Protein AF-A0A8S9YKS2-F1 (afdb_monomer_lite)

Organism: NCBI:txid59628

Radius of gyration: 25.46 Å; chains: 1; bounding box: 51×55×74 Å

Structure (mmCIF, N/CA/C/O backbone):
data_AF-A0A8S9YKS2-F1
#
_entry.id   AF-A0A8S9YKS2-F1
#
loop_
_atom_site.group_PDB
_atom_site.id
_atom_site.type_symbol
_atom_site.label_atom_id
_atom_site.label_alt_id
_atom_site.label_comp_id
_atom_site.label_asym_id
_atom_site.label_entity_id
_atom_site.label_seq_id
_atom_site.pdbx_PDB_ins_code
_atom_site.Cartn_x
_atom_site.Cartn_y
_atom_site.Cartn_z
_atom_site.occupancy
_atom_site.B_iso_or_equiv
_atom_site.auth_seq_id
_atom_site.auth_comp_id
_atom_site.auth_asym_id
_atom_site.auth_atom_id
_atom_site.pdbx_PDB_model_num
ATOM 1 N N . MET A 1 1 ? -25.507 11.233 20.480 1.00 45.06 1 MET A N 1
ATOM 2 C CA . MET A 1 1 ? -25.041 11.017 21.871 1.00 45.06 1 MET A CA 1
ATOM 3 C C . MET A 1 1 ? -24.061 9.850 21.875 1.00 45.06 1 MET A C 1
ATOM 5 O O . MET A 1 1 ? -24.339 8.845 21.236 1.00 45.06 1 MET A O 1
ATOM 9 N N . VAL A 1 2 ? -22.885 9.997 22.490 1.00 60.09 2 VAL A N 1
ATOM 10 C CA . VAL A 1 2 ? -21.865 8.930 22.564 1.00 60.09 2 VAL A CA 1
ATOM 11 C C . VAL A 1 2 ? -22.345 7.858 23.547 1.00 60.09 2 VAL A C 1
ATOM 13 O O . VAL A 1 2 ? -22.718 8.206 24.659 1.00 60.09 2 VAL A O 1
ATOM 16 N N . SER A 1 3 ? -22.346 6.575 23.159 1.00 75.56 3 SER A N 1
ATOM 17 C CA . SER A 1 3 ? -22.739 5.484 24.074 1.00 75.56 3 SER A CA 1
ATOM 18 C C . SER A 1 3 ? -21.819 5.416 25.302 1.00 75.56 3 SER A C 1
ATOM 20 O O . SER A 1 3 ? -20.604 5.588 25.168 1.00 75.56 3 SER A O 1
ATOM 22 N N . ASP A 1 4 ? -22.358 5.073 26.474 1.00 73.44 4 ASP A N 1
ATOM 23 C CA . ASP A 1 4 ? -21.583 4.959 27.725 1.00 73.44 4 ASP A CA 1
ATOM 24 C C . ASP A 1 4 ? -20.398 3.994 27.607 1.00 73.44 4 ASP A C 1
ATOM 26 O O . ASP A 1 4 ? -19.317 4.221 28.154 1.00 73.44 4 ASP A O 1
ATOM 30 N N . LYS A 1 5 ? -20.563 2.933 26.808 1.00 76.50 5 LYS A N 1
ATOM 31 C CA . LYS A 1 5 ? -19.497 1.975 26.499 1.00 76.50 5 LYS A CA 1
ATOM 32 C C . LYS A 1 5 ? -18.335 2.628 25.745 1.00 76.50 5 LYS A C 1
ATOM 34 O O . LYS A 1 5 ? -17.175 2.323 26.021 1.00 76.50 5 LYS A O 1
ATOM 39 N N . LEU A 1 6 ? -18.633 3.518 24.796 1.00 73.31 6 LEU A N 1
ATOM 40 C CA . LEU A 1 6 ? -17.620 4.252 24.037 1.00 73.31 6 LEU A CA 1
ATOM 41 C C . LEU A 1 6 ? -16.932 5.306 24.913 1.00 73.31 6 LEU A C 1
ATOM 43 O O . LEU A 1 6 ? -15.707 5.405 24.868 1.00 73.31 6 LEU A O 1
ATOM 47 N N . ARG A 1 7 ? -17.683 6.013 25.768 1.00 75.81 7 ARG A N 1
AT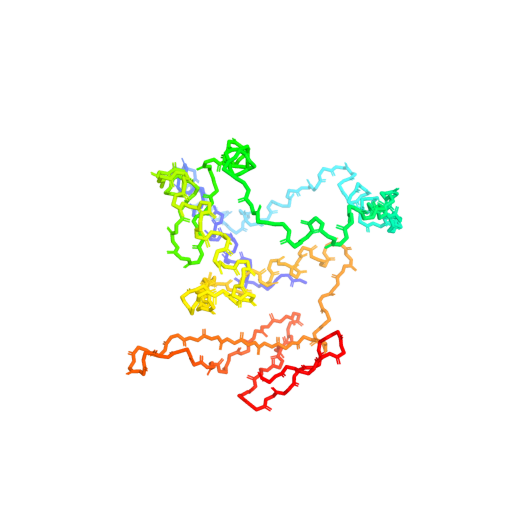OM 48 C CA . ARG A 1 7 ? -17.129 6.979 26.731 1.00 75.81 7 ARG A CA 1
ATOM 49 C C . ARG A 1 7 ? -16.117 6.318 27.674 1.00 75.81 7 ARG A C 1
ATOM 51 O O . ARG A 1 7 ? -14.973 6.762 27.739 1.00 75.81 7 ARG A O 1
ATOM 58 N N . ARG A 1 8 ? -16.472 5.179 28.281 1.00 80.88 8 ARG A N 1
ATOM 59 C CA . ARG A 1 8 ? -15.559 4.402 29.146 1.00 80.88 8 ARG A CA 1
ATOM 60 C C . ARG A 1 8 ? -14.301 3.933 28.418 1.00 80.88 8 ARG A C 1
ATOM 62 O O . ARG A 1 8 ? -13.204 3.991 28.967 1.00 80.88 8 ARG A O 1
ATOM 69 N N . ARG A 1 9 ? -14.432 3.482 27.165 1.00 79.94 9 ARG A N 1
ATOM 70 C CA . ARG A 1 9 ? -13.282 3.028 26.366 1.00 79.94 9 ARG A CA 1
ATOM 71 C C . ARG A 1 9 ? -12.323 4.178 26.037 1.00 79.94 9 ARG A C 1
ATOM 73 O O . ARG A 1 9 ? -11.111 3.971 26.056 1.00 79.94 9 ARG A O 1
ATOM 80 N N . LEU A 1 10 ? -12.849 5.370 25.758 1.00 77.62 10 LEU A N 1
ATOM 81 C CA . LEU A 1 10 ? -12.049 6.574 25.517 1.00 77.62 10 LEU A CA 1
ATOM 82 C C . LEU A 1 10 ? -11.351 7.056 26.792 1.00 77.62 10 LEU A C 1
ATOM 84 O O . LEU A 1 10 ? -10.151 7.319 26.748 1.00 77.62 10 LEU A O 1
ATOM 88 N N . ALA A 1 11 ? -12.061 7.088 27.923 1.00 83.00 11 ALA A N 1
ATOM 89 C CA . ALA A 1 11 ? -11.500 7.432 29.230 1.00 83.00 11 ALA A CA 1
ATOM 90 C C . ALA A 1 11 ? -10.357 6.483 29.614 1.00 83.00 11 ALA A C 1
ATOM 92 O O . ALA A 1 11 ? -9.263 6.921 29.967 1.00 83.00 11 ALA A O 1
ATOM 93 N N . TYR A 1 12 ? -10.558 5.176 29.418 1.00 86.06 12 TYR A N 1
ATOM 94 C CA . TYR A 1 12 ? -9.519 4.173 29.631 1.00 86.06 12 TYR A CA 1
ATOM 95 C C . TYR A 1 12 ? -8.302 4.389 28.719 1.00 86.06 12 TYR A C 1
ATOM 97 O O . TYR A 1 12 ? -7.164 4.345 29.181 1.00 86.06 12 TYR A O 1
ATOM 105 N N . ALA A 1 13 ? -8.511 4.669 27.428 1.00 84.00 13 ALA A N 1
ATOM 106 C CA . ALA A 1 13 ? -7.416 4.932 26.494 1.00 84.00 13 ALA A CA 1
ATOM 107 C C . ALA A 1 13 ? -6.632 6.211 26.847 1.00 84.00 13 ALA A C 1
ATOM 109 O O . ALA A 1 13 ? -5.404 6.231 26.733 1.00 84.00 13 ALA A O 1
ATOM 110 N N . ALA A 1 14 ? -7.320 7.268 27.287 1.00 84.31 14 ALA A N 1
ATOM 111 C CA . ALA A 1 14 ? -6.700 8.502 27.762 1.00 84.31 14 ALA A CA 1
ATOM 112 C C . ALA A 1 14 ? -5.884 8.261 29.043 1.00 84.31 14 ALA A C 1
ATOM 114 O O . ALA A 1 14 ? -4.723 8.667 29.118 1.00 84.31 14 ALA A O 1
ATOM 115 N N . LEU A 1 15 ? -6.434 7.501 29.995 1.00 88.88 15 LEU A N 1
ATOM 116 C CA . LEU A 1 15 ? -5.747 7.114 31.227 1.00 88.88 15 LEU A CA 1
ATOM 117 C C . LEU A 1 15 ? -4.501 6.261 30.953 1.00 88.88 15 LEU A C 1
ATOM 119 O O . LEU A 1 15 ? -3.453 6.502 31.545 1.00 88.88 15 LEU A O 1
ATOM 123 N N . GLN A 1 16 ? -4.571 5.312 30.015 1.00 89.50 16 GLN A N 1
ATOM 124 C CA . GLN A 1 16 ? -3.418 4.503 29.600 1.00 89.50 16 GLN A CA 1
ATOM 125 C C . GLN A 1 16 ? -2.295 5.367 29.003 1.00 89.50 16 GLN A C 1
ATOM 127 O O . GLN A 1 16 ? -1.120 5.178 29.325 1.00 89.50 16 GLN A O 1
ATOM 132 N N . LYS A 1 17 ? -2.642 6.366 28.179 1.00 87.06 17 LYS A N 1
ATOM 133 C CA . LYS A 1 17 ? -1.669 7.336 27.646 1.00 87.06 17 LYS A CA 1
ATOM 134 C C . LYS A 1 17 ? -1.044 8.190 28.752 1.00 87.06 17 LYS A C 1
ATOM 136 O O . LYS A 1 17 ? 0.163 8.434 28.712 1.00 87.06 17 LYS A O 1
ATOM 141 N N . LEU A 1 18 ? -1.844 8.632 29.726 1.00 87.25 18 LEU A N 1
ATOM 142 C CA . LEU A 1 18 ? -1.365 9.399 30.877 1.00 87.25 18 LEU A CA 1
ATOM 143 C C . LEU A 1 18 ? -0.430 8.551 31.746 1.00 87.25 18 LEU A C 1
ATOM 145 O O . LEU A 1 18 ? 0.655 9.007 32.089 1.00 87.25 18 LEU A O 1
ATOM 149 N N . TYR A 1 19 ? -0.788 7.294 32.012 1.00 90.00 19 TYR A N 1
ATOM 150 C CA . TYR A 1 19 ? 0.022 6.355 32.787 1.00 90.00 19 TYR A CA 1
ATOM 151 C C . TYR A 1 19 ? 1.392 6.102 32.150 1.00 90.00 19 TYR A C 1
ATOM 153 O O . TYR A 1 19 ? 2.409 6.120 32.843 1.00 90.00 19 TYR A O 1
ATOM 161 N N . ALA A 1 20 ? 1.443 5.926 30.826 1.00 90.12 20 ALA A N 1
ATOM 162 C CA . ALA A 1 20 ? 2.697 5.707 30.109 1.00 90.12 20 ALA A CA 1
ATOM 163 C C . ALA A 1 20 ? 3.685 6.883 30.243 1.00 90.12 20 ALA A C 1
ATOM 165 O O . ALA A 1 20 ? 4.893 6.662 30.241 1.00 90.12 20 ALA A O 1
ATOM 166 N N . LYS A 1 21 ? 3.185 8.121 30.376 1.00 88.56 21 LYS A N 1
ATOM 167 C CA . LYS A 1 21 ? 4.013 9.337 30.468 1.00 88.56 21 LYS A CA 1
ATOM 168 C C . LYS A 1 21 ? 4.259 9.805 31.904 1.00 88.56 21 LYS A C 1
ATOM 170 O O . LYS A 1 21 ? 5.362 10.234 32.225 1.00 88.56 21 LYS A O 1
ATOM 175 N N . ARG A 1 22 ? 3.226 9.786 32.751 1.00 90.00 22 ARG A N 1
ATOM 176 C CA . ARG A 1 22 ? 3.193 10.385 34.095 1.00 90.00 22 ARG A CA 1
ATOM 177 C C . ARG A 1 22 ? 2.364 9.518 35.046 1.00 90.00 22 ARG A C 1
ATOM 179 O O . ARG A 1 22 ? 1.193 9.774 35.315 1.00 90.00 22 ARG A O 1
ATOM 186 N N . ARG A 1 23 ? 2.998 8.472 35.582 1.00 91.00 23 ARG A N 1
ATOM 187 C CA . ARG A 1 23 ? 2.339 7.463 36.437 1.00 91.00 23 ARG A CA 1
ATOM 188 C C . ARG A 1 23 ? 1.702 8.042 37.705 1.00 91.00 23 ARG A C 1
ATOM 190 O O . ARG A 1 23 ? 0.622 7.599 38.079 1.00 91.00 23 ARG A O 1
ATOM 197 N N . ARG A 1 24 ? 2.343 9.026 38.350 1.00 92.38 24 ARG A N 1
ATOM 198 C CA . ARG A 1 24 ? 1.809 9.676 39.565 1.00 92.38 24 ARG A CA 1
ATOM 199 C C . ARG A 1 24 ? 0.518 10.445 39.281 1.00 92.38 24 ARG A C 1
ATOM 201 O O . ARG A 1 24 ? -0.441 10.296 40.028 1.00 92.38 24 ARG A O 1
ATOM 208 N N . ASP A 1 25 ? 0.474 11.188 38.179 1.00 84.94 25 ASP A N 1
ATOM 209 C CA . ASP A 1 25 ? -0.716 11.946 37.777 1.00 84.94 25 ASP A CA 1
ATOM 210 C C . ASP A 1 25 ? -1.866 11.007 37.399 1.00 84.94 25 ASP A C 1
ATOM 212 O O . ASP A 1 25 ? -3.002 11.229 37.806 1.00 84.94 25 ASP A O 1
ATOM 216 N N . ALA A 1 26 ? -1.571 9.907 36.696 1.00 89.19 26 ALA A N 1
ATOM 217 C CA . ALA A 1 26 ? -2.567 8.879 36.394 1.00 89.19 26 ALA A CA 1
ATOM 218 C C . ALA A 1 26 ? -3.152 8.246 37.668 1.00 89.19 26 ALA A C 1
ATOM 220 O O . ALA A 1 26 ? -4.366 8.094 37.772 1.00 89.19 26 ALA A O 1
ATOM 221 N N . ALA A 1 27 ? -2.304 7.916 38.649 1.00 90.31 27 ALA A N 1
ATOM 222 C CA . ALA A 1 27 ? -2.757 7.394 39.935 1.00 90.31 27 ALA A CA 1
ATOM 223 C C . ALA A 1 27 ? -3.631 8.413 40.679 1.00 90.31 27 ALA A C 1
ATOM 225 O O . ALA A 1 27 ? -4.693 8.050 41.177 1.00 90.31 27 ALA A O 1
ATOM 226 N N . ARG A 1 28 ? -3.234 9.693 40.691 1.00 90.81 28 ARG A N 1
ATOM 227 C CA . ARG A 1 28 ? -4.013 10.772 41.306 1.00 90.81 28 ARG A CA 1
ATOM 228 C C . ARG A 1 28 ? -5.406 10.891 40.686 1.00 90.81 28 ARG A C 1
ATOM 230 O O . ARG A 1 28 ? -6.387 10.917 41.414 1.00 90.81 28 ARG A O 1
ATOM 237 N N . VAL A 1 29 ? -5.505 10.883 39.356 1.00 89.19 29 VAL A N 1
ATOM 238 C CA . VAL A 1 29 ? -6.790 10.980 38.641 1.00 89.19 29 VAL A CA 1
ATOM 239 C C . VAL A 1 29 ? -7.718 9.796 38.943 1.00 89.19 29 VAL A C 1
ATOM 241 O O . VAL A 1 29 ? -8.928 9.981 39.064 1.00 89.19 29 VAL A O 1
ATOM 244 N N . VAL A 1 30 ? -7.168 8.586 39.095 1.00 89.62 30 VAL A N 1
ATOM 245 C CA . VAL A 1 30 ? -7.951 7.398 39.480 1.00 89.62 30 VAL A CA 1
ATOM 246 C C . VAL A 1 30 ? -8.435 7.499 40.925 1.00 89.62 30 VAL A C 1
ATOM 248 O O . VAL A 1 30 ? -9.607 7.243 41.181 1.00 89.62 30 VAL A O 1
ATOM 251 N N . ILE A 1 31 ? -7.560 7.900 41.851 1.00 91.56 31 ILE A N 1
ATOM 252 C CA . ILE A 1 31 ? -7.889 8.045 43.278 1.00 91.56 31 ILE A CA 1
ATOM 253 C C . ILE A 1 31 ? -8.935 9.146 43.492 1.00 91.56 31 ILE A C 1
ATOM 255 O O . ILE A 1 31 ? -9.862 8.967 44.272 1.00 91.56 31 ILE A O 1
ATOM 259 N N . GLU A 1 32 ? -8.822 10.261 42.771 1.00 90.12 32 GLU A N 1
ATOM 260 C CA . GLU A 1 32 ? -9.783 11.368 42.821 1.00 90.12 32 GLU A CA 1
ATOM 261 C C . GLU A 1 32 ? -11.114 11.053 42.112 1.00 90.12 32 GLU A C 1
ATOM 263 O O . GLU A 1 32 ? -12.027 11.872 42.147 1.00 90.12 32 GLU A O 1
ATOM 268 N N . GLY A 1 33 ? -11.240 9.901 41.440 1.00 83.75 33 GLY A N 1
ATOM 269 C CA . GLY A 1 33 ? -12.463 9.507 40.734 1.00 83.75 33 GLY A CA 1
ATOM 270 C C . GLY A 1 33 ? -12.736 10.275 39.433 1.00 83.75 33 GLY A C 1
ATOM 271 O O . GLY A 1 33 ? -13.758 10.043 38.798 1.00 83.75 33 GLY A O 1
ATOM 272 N N . LYS A 1 34 ? -11.814 11.133 38.983 1.00 83.31 34 LYS A N 1
ATOM 273 C CA . LYS A 1 34 ? -11.973 12.018 37.807 1.00 83.31 34 LYS A CA 1
ATOM 274 C C . LYS A 1 34 ? -11.582 11.369 36.476 1.00 83.31 34 LYS A C 1
ATOM 276 O O . LYS A 1 34 ? -11.367 12.039 35.470 1.00 83.31 34 LYS A O 1
ATOM 281 N N . TRP A 1 35 ? -11.431 10.050 36.438 1.00 79.19 35 TRP A N 1
ATOM 282 C CA . TRP A 1 35 ? -10.928 9.354 35.251 1.00 79.19 35 TRP A CA 1
ATOM 283 C C . TRP A 1 35 ? -11.912 9.382 34.069 1.00 79.19 35 TRP A C 1
ATOM 285 O O . TRP A 1 35 ? -11.465 9.348 32.923 1.00 79.19 35 TRP A O 1
ATOM 295 N N . ASP A 1 36 ? -13.219 9.514 34.317 1.00 73.38 36 ASP A N 1
ATOM 296 C CA . ASP A 1 36 ? -14.234 9.683 33.265 1.00 73.38 36 ASP A CA 1
ATOM 297 C C . ASP A 1 36 ? -14.126 11.050 32.549 1.00 73.38 36 ASP A C 1
ATOM 299 O O . ASP A 1 36 ? -14.452 11.171 31.360 1.00 73.38 36 ASP A O 1
ATOM 303 N N . GLU A 1 37 ? -13.576 12.066 33.223 1.00 74.12 37 GLU A N 1
ATOM 304 C CA . GLU A 1 37 ? -13.377 13.424 32.696 1.00 74.12 37 GLU A CA 1
ATOM 305 C C . GLU A 1 37 ? -12.199 13.503 31.710 1.00 74.12 37 GLU A C 1
ATOM 307 O O . GLU A 1 37 ? -12.201 14.349 30.820 1.00 74.12 37 GLU A O 1
ATOM 312 N N . LEU A 1 38 ? -11.253 12.551 31.756 1.00 68.88 38 LEU A N 1
ATOM 313 C CA . LEU A 1 38 ? -10.123 12.461 30.811 1.00 68.88 38 LEU A CA 1
ATOM 314 C C . LEU A 1 38 ? -10.562 12.269 29.354 1.00 68.88 38 LEU A C 1
ATOM 316 O O . LEU A 1 38 ? -9.809 12.553 28.424 1.00 68.88 38 LEU A O 1
ATOM 320 N N . SER A 1 39 ? -11.762 11.722 29.152 1.00 61.91 39 SER A N 1
ATOM 321 C CA . SER A 1 39 ? -12.361 11.566 27.824 1.00 61.91 39 SER A CA 1
ATOM 322 C C . SER A 1 39 ? -13.046 12.835 27.317 1.00 61.91 39 SER A C 1
ATOM 324 O O . SER A 1 39 ? -13.391 12.899 26.137 1.00 61.91 39 SER A O 1
ATOM 326 N N . SER A 1 40 ? -13.262 13.810 28.207 1.00 53.88 40 SER A N 1
ATOM 327 C CA . SER A 1 40 ? -14.188 14.928 28.020 1.00 53.88 40 SER A CA 1
ATOM 328 C C . SER A 1 40 ? -13.511 16.274 27.785 1.00 53.88 40 SER A C 1
ATOM 330 O O . SER A 1 40 ? -14.216 17.271 27.652 1.00 53.88 40 SER A O 1
ATOM 332 N N . GLU A 1 41 ? -12.189 16.336 27.632 1.00 51.06 41 GLU A N 1
ATOM 333 C CA . GLU A 1 41 ? -11.583 17.542 27.071 1.00 51.06 41 GLU A CA 1
ATOM 334 C C . GLU A 1 41 ? -11.821 17.560 25.561 1.00 51.06 41 GLU A C 1
ATOM 336 O O . GLU A 1 41 ? -11.050 17.047 24.744 1.00 51.06 41 GLU A O 1
ATOM 341 N N . GLY A 1 42 ? -12.966 18.148 25.207 1.00 51.56 42 GLY A N 1
ATOM 342 C CA . GLY A 1 42 ? -13.198 18.750 23.913 1.00 51.56 42 GLY A CA 1
ATOM 343 C C . GLY A 1 42 ? -12.084 19.748 23.661 1.00 51.56 42 GLY A C 1
ATOM 344 O O . GLY A 1 42 ? -12.167 20.900 24.067 1.00 51.56 42 GLY A O 1
ATOM 345 N N . GLN A 1 43 ? -11.023 19.281 23.011 1.00 49.16 43 GLN A N 1
ATOM 346 C CA . GLN A 1 43 ? -10.049 20.165 22.412 1.00 49.16 43 GLN A CA 1
ATOM 347 C C . GLN A 1 43 ? -10.837 20.989 21.394 1.00 49.16 43 GLN A C 1
ATOM 349 O O . GLN A 1 43 ? -11.220 20.474 20.336 1.00 49.16 43 GLN A O 1
ATOM 354 N N . GLU A 1 44 ? -11.191 22.216 21.778 1.00 57.53 44 GLU A N 1
ATOM 355 C CA . GLU A 1 44 ? -11.846 23.150 20.880 1.00 57.53 44 GLU A CA 1
ATOM 356 C C . GLU A 1 44 ? -10.968 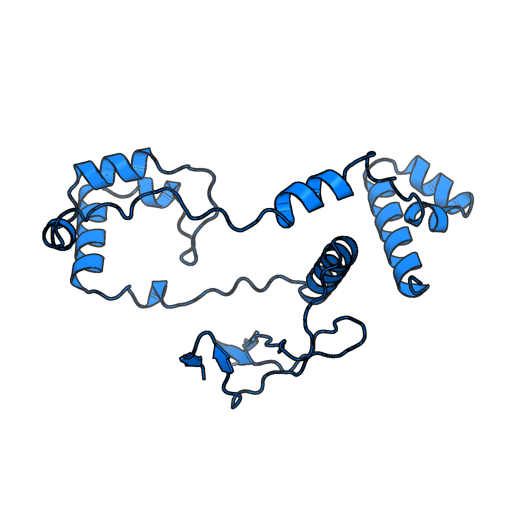23.234 19.639 1.00 57.53 44 GLU A C 1
ATOM 358 O O . GLU A 1 44 ? -9.754 23.454 19.710 1.00 57.53 44 GLU A O 1
ATOM 363 N N . LEU A 1 45 ? -11.572 22.925 18.493 1.00 59.09 45 LEU A N 1
ATOM 364 C CA . LEU A 1 45 ? -10.887 23.093 17.226 1.00 59.09 45 LEU A CA 1
ATOM 365 C C . LEU A 1 45 ? -10.450 24.561 17.160 1.00 59.09 45 LEU A C 1
ATOM 367 O O . LEU A 1 45 ? -11.276 25.425 17.461 1.00 59.09 45 LEU A O 1
ATOM 371 N N . PRO A 1 46 ? -9.200 24.859 16.769 1.00 74.69 46 PRO A N 1
ATOM 372 C CA . PRO A 1 46 ? -8.774 26.235 16.571 1.00 74.69 46 PRO A CA 1
ATOM 373 C C . PRO A 1 46 ? -9.810 26.998 15.738 1.00 74.69 46 PRO A C 1
ATOM 375 O O . PRO A 1 46 ? -10.332 26.458 14.753 1.00 74.69 46 PRO A O 1
ATOM 378 N N . LEU A 1 47 ? -10.127 28.227 16.143 1.00 68.44 47 LEU A N 1
ATOM 379 C CA . LEU A 1 47 ? -11.060 29.098 15.425 1.00 68.44 47 LEU A CA 1
ATOM 380 C C . LEU A 1 47 ? -10.731 29.108 13.923 1.00 68.44 47 LEU A C 1
ATOM 382 O O . LEU A 1 47 ? -9.576 29.280 13.538 1.00 68.44 47 LEU A O 1
ATOM 386 N N . GLY A 1 48 ? -11.736 28.879 13.074 1.00 78.19 48 GLY A N 1
ATOM 387 C CA . GLY A 1 48 ? -11.560 28.841 11.620 1.00 78.19 48 GLY A CA 1
ATOM 388 C C . GLY A 1 48 ? -11.161 27.480 11.036 1.00 78.19 48 GLY A C 1
ATOM 389 O O . GLY A 1 48 ? -11.007 27.370 9.821 1.00 78.19 48 GLY A O 1
ATOM 390 N N . THR A 1 49 ? -10.977 26.428 11.847 1.00 67.88 49 THR A N 1
ATOM 391 C CA . THR A 1 49 ? -10.568 25.104 11.330 1.00 67.88 49 THR A CA 1
ATOM 392 C C . THR A 1 49 ? -11.590 24.538 10.341 1.00 67.88 49 THR A C 1
ATOM 394 O O . THR A 1 49 ? -11.212 23.978 9.312 1.00 67.88 49 THR A O 1
ATOM 397 N N . LEU A 1 50 ? -12.886 24.680 10.629 1.00 74.75 50 LEU A N 1
ATOM 398 C CA . LEU A 1 50 ? -13.941 24.171 9.752 1.00 74.75 50 LEU A CA 1
ATOM 399 C C . LEU A 1 50 ? -14.045 25.000 8.469 1.00 74.75 50 LEU A C 1
ATOM 401 O O . LEU A 1 50 ? -14.164 24.432 7.389 1.00 74.75 50 LEU A O 1
ATOM 405 N N . GLU A 1 51 ? -13.938 26.321 8.573 1.00 83.56 51 GLU A N 1
ATOM 406 C CA . GLU A 1 51 ? -13.942 27.265 7.457 1.00 83.56 51 GLU A CA 1
ATOM 407 C C . GLU A 1 51 ? -12.760 27.015 6.518 1.00 83.56 51 GLU A C 1
ATOM 409 O O . GLU A 1 51 ? -12.941 26.948 5.301 1.00 83.56 51 GLU A O 1
ATOM 414 N N . TYR A 1 52 ? -11.569 26.787 7.079 1.00 83.12 52 TYR A N 1
ATOM 415 C CA . TYR A 1 52 ? -10.381 26.415 6.322 1.00 83.12 52 TYR A CA 1
ATOM 416 C C . TYR A 1 52 ? -10.613 25.124 5.533 1.00 83.12 52 TYR A C 1
ATOM 418 O O . TYR A 1 52 ? -10.502 25.122 4.307 1.00 83.12 52 TYR A O 1
ATOM 426 N N . TRP A 1 53 ? -10.996 24.030 6.198 1.00 79.44 53 TRP A N 1
ATOM 427 C CA . TRP A 1 53 ? -11.173 22.746 5.515 1.00 79.44 53 TRP A CA 1
ATOM 428 C C . TRP A 1 53 ? -12.342 22.758 4.530 1.00 79.44 53 TRP A C 1
ATOM 430 O O . TRP A 1 53 ? -12.241 22.145 3.468 1.00 79.44 53 TRP A O 1
ATOM 440 N N . LYS A 1 54 ? -13.408 23.512 4.815 1.00 85.00 54 LYS A N 1
ATOM 441 C CA . LYS A 1 54 ? -14.502 23.755 3.870 1.00 85.00 54 LYS A CA 1
ATOM 442 C C . LYS A 1 54 ? -14.017 24.512 2.633 1.00 85.00 54 LYS A C 1
ATOM 444 O O . LYS A 1 54 ? -14.428 24.165 1.532 1.00 85.00 54 LYS A O 1
ATOM 449 N N . SER A 1 55 ? -13.116 25.485 2.783 1.00 82.75 55 SER A N 1
ATOM 450 C CA . SER A 1 55 ? -12.522 26.196 1.641 1.00 82.75 55 SER A CA 1
ATOM 451 C C . SER A 1 55 ? -11.627 25.295 0.781 1.00 82.75 55 SER A C 1
ATOM 453 O O . SER A 1 55 ? -11.610 25.425 -0.440 1.00 82.75 55 SER A O 1
ATOM 455 N N . VAL A 1 56 ? -10.920 24.346 1.404 1.00 79.44 56 VAL A N 1
ATOM 456 C CA . VAL A 1 56 ? -10.025 23.408 0.710 1.00 79.44 56 VAL A CA 1
ATOM 457 C C . VAL A 1 56 ? -10.817 22.318 -0.015 1.00 79.44 56 VAL A C 1
ATOM 459 O O . VAL A 1 56 ? -10.560 22.055 -1.186 1.00 79.44 56 VAL A O 1
ATOM 462 N N . LEU A 1 57 ? -11.775 21.687 0.671 1.00 78.00 57 LEU A N 1
ATOM 463 C CA . LEU A 1 57 ? -12.527 20.530 0.167 1.00 78.00 57 LEU A CA 1
ATOM 464 C C . LEU A 1 57 ? -13.746 20.916 -0.679 1.00 78.00 57 LEU A C 1
ATOM 466 O O . LEU A 1 57 ? -14.173 20.131 -1.518 1.00 78.00 57 LEU A O 1
ATOM 470 N N . GLY A 1 58 ? -14.313 22.103 -0.454 1.00 79.75 58 GLY A N 1
ATOM 471 C CA . GLY A 1 58 ? -15.440 22.642 -1.220 1.00 79.75 58 GLY A CA 1
ATOM 472 C C . GLY A 1 58 ? -15.025 23.421 -2.467 1.00 79.75 58 GLY A C 1
ATOM 473 O O . GLY A 1 58 ? -15.889 23.942 -3.169 1.00 79.75 58 GLY A O 1
ATOM 474 N N . ARG A 1 59 ? -13.720 23.535 -2.742 1.00 81.56 59 ARG A N 1
ATOM 475 C CA . ARG A 1 59 ? -13.211 24.172 -3.957 1.00 81.56 59 ARG A CA 1
ATOM 476 C C . ARG A 1 59 ? -13.700 23.383 -5.171 1.00 81.56 59 ARG A C 1
ATOM 478 O O . ARG A 1 59 ? -13.537 22.164 -5.208 1.00 81.56 59 ARG A O 1
ATOM 485 N N . GLU A 1 60 ? -14.272 24.067 -6.163 1.00 81.81 60 GLU A N 1
ATOM 486 C CA . GLU A 1 60 ? -14.579 23.430 -7.445 1.00 81.81 60 GLU A CA 1
ATOM 487 C C . GLU A 1 60 ? -13.326 22.737 -7.978 1.00 81.81 60 GLU A C 1
ATOM 489 O O . GLU A 1 60 ? -12.218 23.280 -7.888 1.00 81.81 60 GLU A O 1
ATOM 494 N N . GLY A 1 61 ? -13.506 21.519 -8.496 1.00 70.94 61 GLY A N 1
ATOM 495 C CA . GLY A 1 61 ? -12.419 20.736 -9.061 1.00 70.94 61 GLY A CA 1
ATOM 496 C C . GLY A 1 61 ? -11.693 21.570 -10.107 1.00 70.94 61 GLY A C 1
ATOM 497 O O . GLY A 1 61 ? -12.224 21.830 -11.186 1.00 70.94 61 GLY A O 1
ATOM 498 N N . GLN A 1 62 ? -10.486 22.021 -9.771 1.00 74.12 62 GLN A N 1
ATOM 499 C CA . GLN A 1 62 ? -9.669 22.785 -10.694 1.00 74.12 62 GLN A CA 1
ATOM 500 C C . GLN A 1 62 ? -9.374 21.871 -11.881 1.00 74.12 62 GLN A C 1
ATOM 502 O O . GLN A 1 62 ? -8.792 20.800 -11.699 1.00 74.12 62 GLN A O 1
ATOM 507 N N . ARG A 1 63 ? -9.803 22.263 -13.090 1.00 65.25 63 ARG A N 1
ATOM 508 C CA . ARG A 1 63 ? -9.355 21.585 -14.313 1.00 65.25 63 ARG A CA 1
ATOM 509 C C . ARG A 1 63 ? -7.839 21.563 -14.264 1.00 65.25 63 ARG A C 1
ATOM 511 O O . ARG A 1 63 ? -7.249 22.632 -14.112 1.00 65.25 63 ARG A O 1
ATOM 518 N N . ASP A 1 64 ? -7.246 20.374 -14.344 1.00 69.44 64 ASP A N 1
ATOM 519 C CA . ASP A 1 64 ? -5.795 20.244 -14.357 1.00 69.44 64 ASP A CA 1
ATOM 520 C C . ASP A 1 64 ? -5.271 21.107 -15.521 1.00 69.44 64 ASP A C 1
ATOM 522 O O . ASP A 1 64 ? -5.581 20.812 -16.678 1.00 69.44 64 ASP A O 1
ATOM 526 N N . PRO A 1 65 ? -4.576 22.230 -15.243 1.00 74.44 65 PRO A N 1
ATOM 527 C CA . PRO A 1 65 ? -4.118 23.138 -16.286 1.00 74.44 65 PRO A CA 1
ATOM 528 C C . PRO A 1 65 ? -2.919 22.554 -17.031 1.00 74.44 65 PRO A C 1
ATOM 530 O O . PRO A 1 65 ? -2.482 23.128 -18.031 1.00 74.44 65 PRO A O 1
ATOM 533 N N . ARG A 1 66 ? -2.364 21.430 -16.550 1.00 73.81 66 ARG A N 1
ATOM 534 C CA . ARG A 1 66 ? -1.371 20.676 -17.298 1.00 73.81 66 ARG A CA 1
ATOM 535 C C . ARG A 1 66 ? -2.021 20.278 -18.611 1.00 73.81 66 ARG A C 1
ATOM 537 O O . ARG A 1 66 ? -2.990 19.520 -18.642 1.00 73.81 66 ARG A O 1
ATOM 544 N N . ARG A 1 67 ? -1.472 20.786 -19.715 1.00 65.88 67 ARG A N 1
ATOM 545 C CA . ARG A 1 67 ? -1.736 20.166 -21.009 1.00 65.88 67 ARG A CA 1
ATOM 546 C C . ARG A 1 67 ? -1.406 18.678 -20.859 1.00 65.88 67 ARG A C 1
ATOM 548 O O . ARG A 1 67 ? -0.375 18.376 -20.247 1.00 65.88 67 ARG A O 1
ATOM 555 N N . PRO A 1 68 ? -2.226 17.765 -21.414 1.00 61.59 68 PRO A N 1
ATOM 556 C CA . PRO A 1 68 ? -1.727 16.433 -21.715 1.00 61.59 68 PRO A CA 1
ATOM 557 C C . PRO A 1 68 ? -0.385 16.652 -22.399 1.00 61.59 68 PRO A C 1
ATOM 559 O O . PRO A 1 68 ? -0.323 17.470 -23.324 1.00 61.59 68 PRO A O 1
ATOM 562 N N . LEU A 1 69 ? 0.684 16.039 -21.885 1.00 60.66 69 LEU A N 1
ATOM 563 C CA . LEU A 1 69 ? 1.966 16.064 -22.575 1.00 60.66 69 LEU A CA 1
ATOM 564 C C . LEU A 1 69 ? 1.643 15.659 -24.015 1.00 60.66 69 LEU A C 1
ATOM 566 O O . LEU A 1 69 ? 1.115 14.569 -24.236 1.00 60.66 69 LEU A O 1
ATOM 570 N N . SER A 1 70 ? 1.799 16.590 -24.963 1.00 59.25 70 SER A N 1
ATOM 571 C CA . SER A 1 70 ? 1.671 16.280 -26.381 1.00 59.25 70 SER A CA 1
ATOM 572 C C . SER A 1 70 ? 2.719 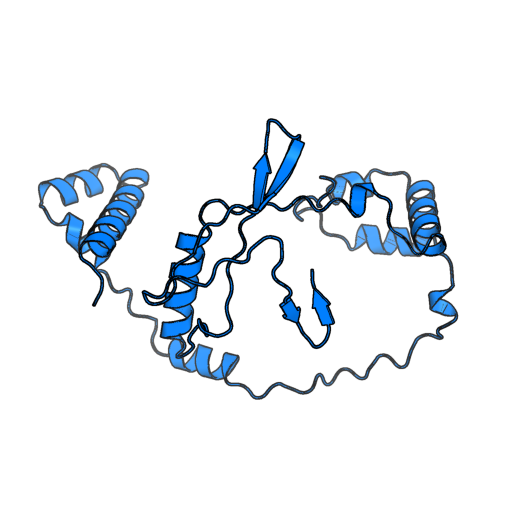15.213 -26.608 1.00 59.25 70 SER A C 1
ATOM 574 O O . SER A 1 70 ? 3.901 15.516 -26.445 1.00 59.25 70 SER A O 1
ATOM 576 N N . GLY A 1 71 ? 2.251 13.977 -26.781 1.00 55.44 71 GLY A N 1
ATOM 577 C CA . GLY A 1 71 ? 3.044 12.796 -26.494 1.00 55.44 71 GLY A CA 1
ATOM 578 C C . GLY A 1 71 ? 4.427 12.904 -27.107 1.00 55.44 71 GLY A C 1
ATOM 579 O O . GLY A 1 71 ? 4.562 13.204 -28.295 1.00 55.44 71 GLY A O 1
ATOM 580 N N . GLU A 1 72 ? 5.444 12.605 -26.302 1.00 58.00 72 GLU A N 1
ATOM 581 C CA . GLU A 1 72 ? 6.593 11.909 -26.861 1.00 58.00 72 GLU A CA 1
ATOM 582 C C . GLU A 1 72 ? 6.035 10.819 -27.779 1.00 58.00 72 GLU A C 1
ATOM 584 O O . GLU A 1 72 ? 5.036 10.169 -27.443 1.00 58.00 72 GLU A O 1
ATOM 589 N N . SER A 1 73 ? 6.587 10.731 -28.991 1.00 58.03 73 SER A N 1
ATOM 590 C CA . SER A 1 73 ? 6.127 9.789 -30.006 1.00 58.03 73 SER A CA 1
ATOM 591 C C . SER A 1 73 ? 5.827 8.445 -29.347 1.00 58.03 73 SER A C 1
ATOM 593 O O . SER A 1 73 ? 6.640 7.961 -28.565 1.00 58.03 73 SER A O 1
ATOM 595 N N . LEU A 1 74 ? 4.702 7.804 -29.676 1.00 58.00 74 LEU A N 1
ATOM 596 C CA . LEU A 1 74 ? 4.458 6.418 -29.252 1.00 58.00 74 LEU A CA 1
ATOM 597 C C . LEU A 1 74 ? 5.627 5.488 -29.653 1.00 58.00 74 LEU A C 1
ATOM 599 O O . LEU A 1 74 ? 5.747 4.401 -29.104 1.00 58.00 74 LEU A O 1
ATOM 603 N N . ALA A 1 75 ? 6.507 5.922 -30.567 1.00 60.25 75 ALA A N 1
ATOM 604 C CA . ALA A 1 75 ? 7.782 5.273 -30.854 1.00 60.25 75 ALA A CA 1
ATOM 605 C C . ALA A 1 75 ? 8.755 5.258 -29.657 1.00 60.25 75 ALA A C 1
ATOM 607 O O . ALA A 1 75 ? 9.377 4.230 -29.431 1.00 60.25 75 ALA A O 1
ATOM 608 N N . ALA A 1 76 ? 8.841 6.329 -28.858 1.00 61.00 76 ALA A N 1
ATOM 609 C CA . ALA A 1 76 ? 9.674 6.379 -27.649 1.00 61.00 76 ALA A CA 1
ATOM 610 C C . ALA A 1 76 ? 9.196 5.374 -26.591 1.00 61.00 76 ALA A C 1
ATOM 612 O O . ALA A 1 76 ? 9.992 4.797 -25.862 1.00 61.00 76 ALA A O 1
ATOM 613 N N . LEU A 1 77 ? 7.887 5.096 -26.559 1.00 59.81 77 LEU A N 1
ATOM 614 C CA . LEU A 1 77 ? 7.324 4.052 -25.709 1.00 59.81 77 LEU A CA 1
ATOM 615 C C . LEU A 1 77 ? 7.820 2.657 -26.081 1.00 59.81 77 LEU A C 1
ATOM 617 O O . LEU A 1 77 ? 7.715 1.812 -25.209 1.00 59.81 77 LEU A O 1
ATOM 621 N N . VAL A 1 78 ? 8.310 2.415 -27.306 1.00 67.25 78 VAL A N 1
ATOM 622 C CA . VAL A 1 78 ? 8.837 1.121 -27.800 1.00 67.25 78 VAL A CA 1
ATOM 623 C C . VAL A 1 78 ? 10.340 0.971 -27.534 1.00 67.25 78 VAL A C 1
ATOM 625 O O . VAL A 1 78 ? 10.877 -0.135 -27.613 1.00 67.25 78 VAL A O 1
ATOM 628 N N . GLU A 1 79 ? 11.033 2.062 -27.211 1.00 79.38 79 GLU A N 1
ATOM 629 C CA . GLU A 1 79 ? 12.471 2.032 -26.975 1.00 79.38 79 GLU A CA 1
ATOM 630 C C . GLU A 1 79 ? 12.806 1.312 -25.664 1.00 79.38 79 GLU A C 1
ATOM 632 O O . GLU A 1 79 ? 12.120 1.428 -24.647 1.00 79.38 79 GLU A O 1
ATOM 637 N N . SER A 1 80 ? 13.882 0.526 -25.695 1.00 85.00 80 SER A N 1
ATOM 638 C CA . SER A 1 80 ? 14.395 -0.134 -24.500 1.00 85.00 80 SER A CA 1
ATOM 639 C C . SER A 1 80 ? 14.978 0.893 -23.534 1.00 85.00 80 SER A C 1
ATOM 641 O O . SER A 1 80 ? 15.721 1.776 -23.961 1.00 85.00 80 SER A O 1
ATOM 643 N N . PHE A 1 81 ? 14.773 0.694 -22.235 1.00 88.38 81 PHE A N 1
ATOM 644 C CA . PHE A 1 81 ? 15.439 1.463 -21.193 1.00 88.38 81 PHE A CA 1
ATOM 645 C C . PHE A 1 81 ? 16.958 1.380 -21.328 1.00 88.38 81 PHE A C 1
ATOM 647 O O . PHE A 1 81 ? 17.546 0.292 -21.415 1.00 88.38 81 PHE A O 1
ATOM 654 N N . THR A 1 82 ? 17.600 2.540 -21.276 1.00 93.12 82 THR A N 1
ATOM 655 C CA . THR A 1 82 ? 19.054 2.661 -21.261 1.00 93.12 82 THR A CA 1
ATOM 656 C C . THR A 1 82 ? 19.608 2.580 -19.836 1.00 93.12 82 THR A C 1
ATOM 658 O O . THR A 1 82 ? 18.922 2.795 -18.827 1.00 93.12 82 THR A O 1
ATOM 661 N N . ILE A 1 83 ? 20.906 2.278 -19.735 1.00 95.25 83 ILE A N 1
ATOM 662 C CA . ILE A 1 83 ? 21.609 2.237 -18.445 1.00 95.25 83 ILE A CA 1
ATOM 663 C C . ILE A 1 83 ? 21.621 3.625 -17.790 1.00 95.25 83 ILE A C 1
ATOM 665 O O . ILE A 1 83 ? 21.516 3.724 -16.566 1.00 95.25 83 ILE A O 1
ATOM 669 N N . ASP A 1 84 ? 21.745 4.694 -18.578 1.00 95.00 84 ASP A N 1
ATOM 670 C CA . ASP A 1 84 ? 21.826 6.061 -18.059 1.00 95.00 84 ASP A CA 1
ATOM 671 C C . ASP A 1 84 ? 20.485 6.561 -17.519 1.00 95.00 84 ASP A C 1
ATOM 673 O O . ASP A 1 84 ? 20.453 7.148 -16.434 1.00 95.00 84 ASP A O 1
ATOM 677 N N . GLU A 1 85 ? 19.374 6.242 -18.185 1.00 93.38 85 GLU A N 1
ATOM 678 C CA . GLU A 1 85 ? 18.026 6.511 -17.667 1.00 93.38 85 GLU A CA 1
ATOM 679 C C . GLU A 1 85 ? 17.777 5.759 -16.364 1.00 93.38 85 GLU A C 1
ATOM 681 O O . GLU A 1 85 ? 17.365 6.348 -15.361 1.00 93.38 85 GLU A O 1
ATOM 686 N N . THR A 1 86 ? 18.118 4.468 -16.339 1.00 94.31 86 THR A N 1
ATOM 687 C CA . THR A 1 86 ? 17.996 3.640 -15.136 1.00 94.31 86 THR A CA 1
ATOM 688 C C . THR A 1 86 ? 18.838 4.221 -13.996 1.00 94.31 86 THR A C 1
ATOM 690 O O . THR A 1 86 ? 18.395 4.292 -12.847 1.00 94.31 86 THR A O 1
ATOM 693 N N . ARG A 1 87 ? 20.040 4.725 -14.298 1.00 95.06 87 ARG A N 1
ATOM 694 C CA . ARG A 1 87 ? 20.929 5.370 -13.322 1.00 95.06 87 ARG A CA 1
ATOM 695 C C . ARG A 1 87 ? 20.334 6.655 -12.770 1.00 95.06 87 ARG A C 1
ATOM 697 O O . ARG A 1 87 ? 20.382 6.869 -11.556 1.00 95.06 87 ARG A O 1
ATOM 704 N N . ALA A 1 88 ? 19.804 7.508 -13.640 1.00 94.56 88 ALA A N 1
ATO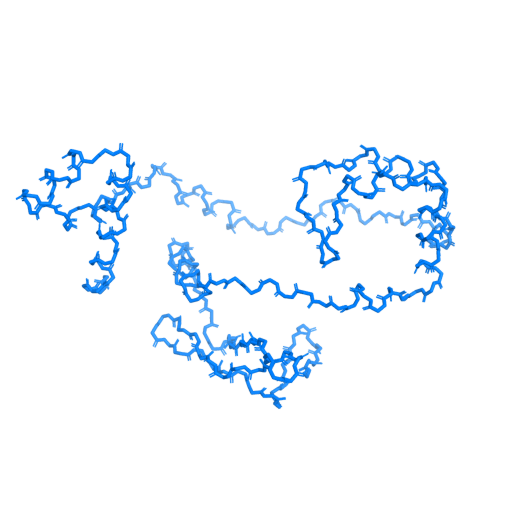M 705 C CA . ALA A 1 88 ? 19.163 8.754 -13.249 1.00 94.56 88 ALA A CA 1
ATOM 706 C C . ALA A 1 88 ? 17.943 8.482 -12.356 1.00 94.56 88 ALA A C 1
ATOM 708 O O . ALA A 1 88 ? 17.828 9.068 -11.276 1.00 94.56 88 ALA A O 1
ATOM 709 N N . ALA A 1 89 ? 17.103 7.517 -12.741 1.00 92.88 89 ALA A N 1
ATOM 710 C CA . ALA A 1 89 ? 15.933 7.105 -11.975 1.00 92.88 89 ALA A CA 1
ATOM 711 C C . ALA A 1 89 ? 16.311 6.582 -10.579 1.00 92.88 89 ALA A C 1
ATOM 713 O O . ALA A 1 89 ? 15.780 7.058 -9.574 1.00 92.88 89 ALA A O 1
ATOM 714 N N . LEU A 1 90 ? 17.286 5.669 -10.481 1.00 91.62 90 LEU A N 1
ATOM 715 C CA . LEU A 1 90 ? 17.744 5.135 -9.193 1.00 91.62 90 LEU A CA 1
ATOM 716 C C . LEU A 1 90 ? 18.331 6.223 -8.281 1.00 91.62 90 LEU A C 1
ATOM 718 O O . LEU A 1 90 ? 18.134 6.180 -7.065 1.00 91.62 90 LEU A O 1
ATOM 722 N N . ARG A 1 91 ? 19.022 7.227 -8.833 1.00 91.81 91 ARG A N 1
ATOM 723 C CA . ARG A 1 91 ? 19.527 8.366 -8.044 1.00 91.81 91 ARG A CA 1
ATOM 724 C C . ARG A 1 91 ? 18.401 9.234 -7.486 1.00 91.81 91 ARG A C 1
ATOM 726 O O . ARG A 1 91 ? 18.521 9.698 -6.355 1.00 91.81 91 ARG A O 1
ATOM 733 N N . ALA A 1 92 ? 17.319 9.415 -8.240 1.00 92.00 92 ALA A N 1
ATOM 734 C CA . ALA A 1 92 ? 16.162 10.199 -7.815 1.00 92.00 92 ALA A CA 1
ATOM 735 C C . ALA A 1 92 ? 15.314 9.504 -6.728 1.00 92.00 92 ALA A C 1
ATOM 737 O O . ALA A 1 92 ? 14.606 10.173 -5.974 1.00 92.00 92 ALA A O 1
ATOM 738 N N . MET A 1 93 ? 15.381 8.172 -6.613 1.00 90.06 93 MET A N 1
ATOM 739 C CA . MET A 1 93 ? 14.619 7.416 -5.611 1.00 90.06 93 MET A CA 1
ATOM 740 C C . MET A 1 93 ? 15.080 7.710 -4.177 1.00 90.06 93 MET A C 1
ATOM 742 O O . MET A 1 93 ? 16.276 7.677 -3.874 1.00 90.06 93 MET A O 1
ATOM 746 N N . ARG A 1 94 ? 14.129 7.900 -3.256 1.00 88.69 94 ARG A N 1
ATOM 747 C CA . ARG A 1 94 ? 14.414 8.045 -1.819 1.00 88.69 94 ARG A CA 1
ATOM 748 C C . ARG A 1 94 ? 14.658 6.691 -1.146 1.00 88.69 94 ARG A C 1
ATOM 750 O O . ARG A 1 94 ? 14.134 5.668 -1.578 1.00 88.69 94 ARG A O 1
ATOM 757 N N . ASN A 1 95 ? 15.455 6.686 -0.079 1.00 85.38 95 ASN A N 1
ATOM 758 C CA . ASN A 1 95 ? 15.861 5.459 0.626 1.00 85.38 95 ASN A CA 1
ATOM 759 C C . ASN A 1 95 ? 14.955 5.100 1.819 1.00 85.38 95 ASN A C 1
ATOM 761 O O . ASN A 1 95 ? 15.125 4.046 2.421 1.00 85.38 95 ASN A O 1
ATOM 765 N N . ASP A 1 96 ? 14.029 5.982 2.185 1.00 81.25 96 ASP A N 1
ATOM 766 C CA . ASP A 1 96 ? 13.162 5.905 3.365 1.00 81.25 96 ASP A CA 1
ATOM 767 C C . ASP A 1 96 ? 11.745 5.401 3.042 1.00 81.25 96 ASP A C 1
ATOM 769 O O . ASP A 1 96 ? 10.812 5.554 3.830 1.00 81.25 96 ASP A O 1
ATOM 773 N N . THR A 1 97 ? 11.568 4.775 1.881 1.00 78.12 97 THR A N 1
ATOM 774 C CA . THR A 1 97 ? 10.290 4.199 1.465 1.00 78.12 97 THR A CA 1
ATOM 775 C C . THR A 1 97 ? 10.095 2.811 2.063 1.00 78.12 97 THR A C 1
ATOM 777 O O . THR A 1 97 ? 11.038 2.025 2.176 1.00 78.12 97 THR A O 1
ATOM 780 N N . ALA A 1 98 ? 8.851 2.476 2.401 1.00 72.94 98 ALA A N 1
ATOM 781 C CA . ALA A 1 98 ? 8.509 1.127 2.835 1.00 72.94 98 ALA A CA 1
ATOM 782 C C . ALA A 1 98 ? 8.835 0.086 1.736 1.00 72.94 98 ALA A C 1
ATOM 784 O O . ALA A 1 98 ? 8.684 0.404 0.554 1.00 72.94 98 ALA A O 1
ATOM 785 N N . PRO A 1 99 ? 9.242 -1.145 2.104 1.00 77.44 99 PRO A N 1
ATOM 786 C CA . PRO A 1 99 ? 9.452 -2.223 1.141 1.00 77.44 99 PRO A CA 1
ATOM 787 C C . PRO A 1 99 ? 8.176 -2.560 0.356 1.00 77.44 99 PRO A C 1
ATOM 789 O O . PRO A 1 99 ? 7.067 -2.459 0.903 1.00 77.44 99 PRO A O 1
ATOM 792 N N . GLY A 1 100 ? 8.352 -2.999 -0.893 1.00 68.94 100 GLY A N 1
ATOM 793 C CA . GLY A 1 100 ? 7.278 -3.454 -1.779 1.00 68.94 100 GLY A CA 1
ATOM 794 C C . GLY A 1 100 ? 6.588 -4.743 -1.312 1.00 68.94 100 GLY A C 1
ATOM 795 O O . GLY A 1 100 ? 6.861 -5.280 -0.234 1.00 68.94 100 GLY A O 1
ATOM 796 N N . LEU A 1 101 ? 5.657 -5.256 -2.127 1.00 65.44 101 LEU A N 1
ATOM 797 C CA . LEU A 1 101 ? 4.957 -6.528 -1.861 1.00 65.44 101 LEU A CA 1
ATOM 798 C C . LEU A 1 101 ? 5.910 -7.735 -1.881 1.00 65.44 101 LEU A C 1
ATOM 800 O O . LEU A 1 101 ? 5.703 -8.705 -1.149 1.00 65.44 101 LEU A O 1
ATOM 804 N N . ASP A 1 102 ? 6.974 -7.618 -2.666 1.00 73.69 102 ASP A N 1
ATOM 805 C CA . ASP A 1 102 ? 8.124 -8.516 -2.762 1.00 73.69 102 ASP A CA 1
ATOM 806 C C . ASP A 1 102 ? 9.072 -8.433 -1.549 1.00 73.69 102 ASP A C 1
ATOM 808 O O . ASP A 1 102 ? 9.915 -9.306 -1.358 1.00 73.69 102 ASP A O 1
ATOM 812 N N . GLY A 1 103 ? 8.910 -7.424 -0.688 1.00 76.25 103 GLY A N 1
ATOM 813 C CA . GLY A 1 103 ? 9.789 -7.170 0.450 1.00 76.25 103 GLY A CA 1
ATOM 814 C C . GLY A 1 103 ? 11.101 -6.477 0.082 1.00 76.25 103 GLY A C 1
ATOM 815 O O . GLY A 1 103 ? 11.917 -6.269 0.978 1.00 76.25 103 GLY A O 1
ATOM 816 N N . LEU A 1 104 ? 11.293 -6.089 -1.183 1.00 82.44 104 LEU A N 1
ATOM 817 C CA . LEU A 1 104 ? 12.479 -5.363 -1.623 1.00 82.44 104 LEU A CA 1
ATOM 818 C C . LEU A 1 104 ? 12.347 -3.878 -1.274 1.00 82.44 104 LEU A C 1
ATOM 820 O O . LEU A 1 104 ? 11.304 -3.247 -1.469 1.00 82.44 104 LEU A O 1
ATOM 824 N N . THR A 1 105 ? 13.417 -3.309 -0.729 1.00 88.00 105 THR A N 1
ATOM 825 C CA . THR A 1 105 ? 13.533 -1.871 -0.469 1.00 88.00 105 THR A CA 1
ATOM 826 C C . THR A 1 105 ? 14.243 -1.163 -1.616 1.00 88.00 105 THR A C 1
ATOM 828 O O . THR A 1 105 ? 14.939 -1.774 -2.427 1.00 88.00 105 THR A O 1
ATOM 831 N N . THR A 1 106 ? 14.160 0.168 -1.653 1.00 89.12 106 THR A N 1
ATOM 832 C CA . THR A 1 106 ? 14.954 0.969 -2.595 1.00 89.12 106 THR A CA 1
ATOM 833 C C . THR A 1 106 ? 16.459 0.790 -2.387 1.00 89.12 106 THR A C 1
ATOM 835 O O . THR A 1 106 ? 17.219 0.924 -3.343 1.00 89.12 106 THR A O 1
ATOM 838 N N . ARG A 1 107 ? 16.912 0.436 -1.175 1.00 88.50 107 ARG A N 1
ATOM 839 C CA . ARG A 1 107 ? 18.317 0.099 -0.907 1.00 88.50 107 ARG A CA 1
ATOM 840 C C . ARG A 1 107 ? 18.715 -1.215 -1.579 1.00 88.50 107 ARG A C 1
ATOM 842 O O . ARG A 1 107 ? 19.782 -1.263 -2.185 1.00 88.50 107 ARG A O 1
ATOM 849 N N . ASP A 1 108 ? 17.858 -2.230 -1.511 1.00 89.81 108 ASP A N 1
ATOM 850 C CA . ASP A 1 108 ? 18.105 -3.522 -2.159 1.00 89.81 108 ASP A CA 1
ATOM 851 C C . ASP A 1 108 ? 18.150 -3.348 -3.678 1.00 89.81 108 ASP A C 1
ATOM 853 O O . ASP A 1 108 ? 19.100 -3.782 -4.323 1.00 89.81 108 ASP A O 1
ATOM 857 N N . ILE A 1 109 ? 17.203 -2.588 -4.239 1.00 89.50 109 ILE A N 1
ATOM 858 C CA . ILE A 1 109 ? 17.164 -2.277 -5.673 1.00 89.50 109 ILE A CA 1
ATOM 859 C C . ILE A 1 109 ? 18.452 -1.569 -6.129 1.00 89.50 109 ILE A C 1
ATOM 861 O O . ILE A 1 109 ? 19.040 -1.935 -7.145 1.00 89.50 109 ILE A O 1
ATOM 865 N N . LYS A 1 110 ? 18.937 -0.584 -5.362 1.00 91.50 110 LYS A N 1
ATOM 866 C CA . LYS A 1 110 ? 20.181 0.147 -5.669 1.00 91.50 110 LYS A CA 1
ATOM 867 C C . LYS A 1 110 ? 21.450 -0.697 -5.529 1.00 91.50 110 LYS A C 1
ATOM 869 O O . LYS A 1 110 ? 22.498 -0.264 -6.000 1.00 91.50 110 LYS A O 1
ATOM 874 N N . SER A 1 111 ? 21.377 -1.853 -4.869 1.00 92.44 111 SER A N 1
ATOM 875 C CA . SER A 1 111 ? 22.524 -2.750 -4.703 1.00 92.44 111 SER A CA 1
ATOM 876 C C . SER A 1 111 ? 22.789 -3.620 -5.935 1.00 92.44 111 SER A C 1
ATOM 878 O O . SER A 1 111 ? 23.905 -4.111 -6.103 1.00 92.44 111 SER A O 1
ATOM 880 N N . TYR A 1 112 ? 21.797 -3.793 -6.816 1.00 92.44 112 TYR A N 1
ATOM 881 C CA . TYR A 1 112 ? 21.958 -4.619 -8.007 1.00 92.44 112 TYR A CA 1
ATOM 882 C C . TYR A 1 112 ? 22.912 -3.980 -9.026 1.00 92.44 112 TYR A C 1
ATOM 884 O O . TYR A 1 112 ? 22.893 -2.759 -9.222 1.00 92.44 112 TYR A O 1
ATOM 892 N N . PRO A 1 113 ? 23.709 -4.791 -9.750 1.00 96.00 113 PRO A N 1
ATOM 893 C CA . PRO A 1 113 ? 24.484 -4.301 -10.878 1.00 96.00 113 PRO A CA 1
ATOM 894 C C . PRO A 1 113 ? 23.571 -3.623 -11.902 1.00 96.00 113 PRO A C 1
ATOM 896 O O . PRO A 1 113 ? 22.638 -4.233 -12.427 1.00 96.00 113 PRO A O 1
ATOM 899 N N . ILE A 1 114 ? 23.854 -2.358 -12.209 1.00 95.25 114 ILE A N 1
ATOM 900 C CA . ILE A 1 114 ? 22.928 -1.515 -12.972 1.00 95.25 114 ILE A CA 1
ATOM 901 C C . ILE A 1 114 ? 22.612 -2.055 -14.372 1.00 95.25 114 ILE A C 1
ATOM 903 O O . ILE A 1 114 ? 21.472 -1.955 -14.815 1.00 95.25 114 ILE A O 1
ATOM 907 N N . GLY A 1 115 ? 23.582 -2.681 -15.046 1.00 94.88 115 GLY A N 1
ATOM 908 C CA . GLY A 1 115 ? 23.359 -3.303 -16.355 1.00 94.88 115 GLY A CA 1
ATOM 909 C C . GLY A 1 115 ? 22.394 -4.489 -16.283 1.00 94.88 115 GLY A C 1
ATOM 910 O O . GLY A 1 115 ? 21.508 -4.611 -17.123 1.00 94.88 115 GLY A O 1
ATOM 911 N N . VAL A 1 116 ? 22.504 -5.310 -15.233 1.00 93.94 116 VAL A N 1
ATOM 912 C CA . VAL A 1 116 ? 21.605 -6.451 -15.000 1.00 93.94 116 VAL A CA 1
ATOM 913 C C . VAL A 1 116 ? 20.196 -5.959 -14.682 1.00 93.94 116 VAL A C 1
ATOM 915 O O . VAL A 1 116 ? 19.230 -6.463 -15.246 1.00 93.94 116 VAL A O 1
ATOM 918 N N . PHE A 1 117 ? 20.073 -4.941 -13.828 1.00 93.38 117 PHE A N 1
ATOM 919 C CA . PHE A 1 117 ? 18.774 -4.369 -13.478 1.00 93.38 117 PHE A CA 1
ATOM 920 C C . PHE A 1 117 ? 18.089 -3.705 -14.683 1.00 93.38 117 PHE A C 1
ATOM 922 O O . PHE A 1 117 ? 16.907 -3.934 -14.915 1.00 93.38 117 PHE A O 1
ATOM 929 N N . THR A 1 118 ? 18.843 -2.966 -15.504 1.00 94.75 118 THR A N 1
ATOM 930 C CA . THR A 1 118 ? 18.342 -2.375 -16.760 1.00 94.75 118 THR A CA 1
ATOM 931 C C . THR A 1 118 ? 17.850 -3.462 -17.721 1.00 94.75 118 THR A C 1
ATOM 933 O O . THR A 1 118 ? 16.740 -3.381 -18.241 1.00 94.75 118 THR A O 1
ATOM 936 N N . GLY A 1 119 ? 18.640 -4.526 -17.913 1.00 92.69 119 GLY A N 1
ATOM 937 C CA . GLY A 1 119 ? 18.248 -5.667 -18.743 1.00 92.69 119 GLY A CA 1
ATOM 938 C C . GLY A 1 119 ? 16.983 -6.360 -18.232 1.00 92.69 119 GLY A C 1
ATOM 939 O O . GLY A 1 119 ? 16.101 -6.687 -19.020 1.00 92.69 119 GLY A O 1
ATOM 940 N N . TYR A 1 120 ? 16.848 -6.518 -16.915 1.00 89.81 120 TYR A N 1
ATOM 941 C CA . TYR A 1 120 ? 15.643 -7.067 -16.300 1.00 89.81 120 TYR A CA 1
ATOM 942 C C . TYR A 1 120 ? 14.401 -6.198 -16.559 1.00 89.81 120 TYR A C 1
ATOM 944 O O . TYR A 1 120 ? 13.369 -6.734 -16.954 1.00 89.81 120 TYR A O 1
ATOM 952 N N . LEU A 1 121 ? 14.496 -4.870 -16.418 1.00 89.12 121 LEU A N 1
ATOM 953 C CA . LEU A 1 121 ? 13.392 -3.955 -16.745 1.00 89.12 121 LEU A CA 1
ATOM 954 C C . LEU A 1 121 ? 12.980 -4.055 -18.219 1.00 89.12 121 LEU A C 1
ATOM 956 O O . LEU A 1 121 ? 11.789 -4.089 -18.517 1.00 89.12 121 LEU A O 1
ATOM 960 N N . ASN A 1 122 ? 13.949 -4.173 -19.127 1.00 91.19 122 ASN A N 1
ATOM 961 C CA . ASN A 1 122 ? 13.681 -4.374 -20.552 1.00 91.19 122 ASN A CA 1
ATOM 962 C C . ASN A 1 122 ? 12.985 -5.706 -20.836 1.00 91.19 122 ASN A C 1
ATOM 964 O O . ASN A 1 122 ? 12.084 -5.756 -21.667 1.00 91.19 122 ASN A O 1
ATOM 968 N N . LEU A 1 123 ? 13.341 -6.778 -20.123 1.00 88.00 123 LEU A N 1
ATOM 969 C CA . LEU A 1 123 ? 12.637 -8.056 -20.235 1.00 88.00 123 LEU A CA 1
ATOM 970 C C . LEU A 1 123 ? 11.193 -7.961 -19.733 1.00 88.00 123 LEU A C 1
ATOM 972 O O . LEU A 1 123 ? 10.308 -8.505 -20.385 1.00 88.00 123 LEU A O 1
ATOM 976 N N . LEU A 1 124 ? 10.947 -7.252 -18.625 1.00 85.88 124 LEU A N 1
ATOM 977 C CA . LEU A 1 124 ? 9.590 -6.998 -18.120 1.00 85.88 124 LEU A CA 1
ATOM 978 C C . LEU A 1 124 ? 8.752 -6.154 -19.084 1.00 85.88 124 LEU A C 1
ATOM 980 O O . LEU A 1 124 ? 7.551 -6.372 -19.231 1.00 85.88 124 LEU A O 1
ATOM 984 N N . TYR A 1 125 ? 9.392 -5.175 -19.716 1.00 85.19 125 TYR A N 1
ATOM 985 C CA . TYR A 1 125 ? 8.773 -4.328 -20.720 1.00 85.19 125 TYR A CA 1
ATOM 986 C C . TYR A 1 125 ? 8.390 -5.143 -21.966 1.00 85.19 125 TYR A C 1
ATOM 988 O O . TYR A 1 125 ? 7.236 -5.119 -22.388 1.00 85.19 125 TYR A O 1
ATOM 996 N N . LEU A 1 126 ? 9.322 -5.949 -22.488 1.00 85.19 126 LEU A N 1
ATOM 997 C CA . LEU A 1 126 ? 9.100 -6.817 -23.649 1.00 85.19 126 LEU A CA 1
ATOM 998 C C . LEU A 1 126 ? 8.080 -7.928 -23.387 1.00 85.19 126 LEU A C 1
ATOM 1000 O O . LEU A 1 126 ? 7.319 -8.281 -24.285 1.00 85.19 126 LEU A O 1
ATOM 1004 N N . SER A 1 127 ? 8.051 -8.494 -22.177 1.00 83.06 127 SER A N 1
ATOM 1005 C CA . SER A 1 127 ? 7.097 -9.551 -21.833 1.00 83.06 127 SER A CA 1
ATOM 1006 C C . SER A 1 127 ? 5.662 -9.041 -21.734 1.00 83.06 127 SER A C 1
ATOM 1008 O O . SER A 1 127 ? 4.747 -9.864 -21.692 1.00 83.06 127 SER A O 1
ATOM 1010 N N . ALA A 1 128 ? 5.462 -7.716 -21.645 1.00 80.38 128 ALA A N 1
ATOM 1011 C CA . ALA A 1 128 ? 4.175 -7.057 -21.407 1.00 80.38 128 ALA A CA 1
ATOM 1012 C C . ALA A 1 128 ? 3.368 -7.685 -20.249 1.00 80.38 128 ALA A C 1
ATOM 1014 O O . ALA A 1 128 ? 2.147 -7.561 -20.168 1.00 80.38 128 ALA A O 1
ATOM 1015 N N . SER A 1 129 ? 4.060 -8.385 -19.350 1.00 75.25 129 SER A N 1
ATOM 1016 C CA . SER A 1 129 ? 3.485 -9.160 -18.263 1.00 75.25 129 SER A CA 1
ATOM 1017 C C . SER A 1 129 ? 4.484 -9.196 -17.115 1.00 75.25 129 SER A C 1
ATOM 1019 O O . SER A 1 129 ? 5.627 -9.625 -17.319 1.00 75.25 129 SER A O 1
ATOM 1021 N N . PRO A 1 130 ? 4.080 -8.794 -15.899 1.00 73.94 130 PRO A N 1
ATOM 1022 C CA . PRO A 1 130 ? 4.939 -8.916 -14.735 1.00 73.94 130 PRO A CA 1
ATOM 1023 C C . PRO A 1 130 ? 5.165 -10.400 -14.386 1.00 73.94 130 PRO A C 1
ATOM 1025 O O . PRO A 1 130 ? 4.347 -11.258 -14.739 1.00 73.94 130 PRO A O 1
ATOM 1028 N N . PRO A 1 131 ? 6.250 -10.736 -13.670 1.00 74.94 131 PRO A N 1
ATOM 1029 C CA . PRO A 1 131 ? 6.496 -12.093 -13.207 1.00 74.94 131 PRO A CA 1
ATOM 1030 C C . PRO A 1 131 ? 5.431 -12.516 -12.193 1.00 74.94 131 PRO A C 1
ATOM 1032 O O . PRO A 1 131 ? 4.935 -11.692 -11.424 1.00 74.94 131 PRO A O 1
ATOM 1035 N N . ALA A 1 132 ? 5.150 -13.819 -12.116 1.00 71.94 132 ALA A N 1
ATOM 1036 C CA . ALA A 1 132 ? 4.104 -14.374 -11.250 1.00 71.94 132 ALA A CA 1
ATOM 1037 C C . ALA A 1 132 ? 4.202 -13.926 -9.778 1.00 71.94 132 ALA A C 1
ATOM 1039 O O . ALA A 1 132 ? 3.193 -13.621 -9.155 1.00 71.94 132 ALA A O 1
ATOM 1040 N N . HIS A 1 133 ? 5.414 -13.786 -9.235 1.00 67.06 133 HIS A N 1
ATOM 1041 C CA . HIS A 1 133 ? 5.612 -13.351 -7.848 1.00 67.06 133 HIS A CA 1
ATOM 1042 C C . HIS A 1 133 ? 5.265 -11.869 -7.595 1.00 67.06 133 HIS A C 1
ATOM 1044 O O . HIS A 1 133 ? 5.048 -11.495 -6.447 1.00 67.06 133 HIS A O 1
ATOM 1050 N N . LEU A 1 134 ? 5.210 -11.026 -8.637 1.00 64.50 134 LEU A N 1
ATOM 1051 C CA . LEU A 1 134 ? 4.699 -9.650 -8.549 1.00 64.50 134 LEU A CA 1
ATOM 1052 C C . LEU A 1 134 ? 3.181 -9.577 -8.783 1.00 64.50 134 LEU A C 1
ATOM 1054 O O . LEU A 1 134 ? 2.560 -8.583 -8.413 1.00 64.50 134 LEU A O 1
ATOM 1058 N N . LEU A 1 135 ? 2.585 -10.621 -9.371 1.00 64.06 135 LEU A N 1
ATOM 1059 C CA . LEU A 1 135 ? 1.130 -10.799 -9.449 1.00 64.06 135 LEU A CA 1
ATOM 1060 C C . LEU A 1 135 ? 0.542 -11.307 -8.123 1.00 64.06 135 LEU A C 1
ATOM 1062 O O . LEU A 1 135 ? -0.638 -11.087 -7.846 1.00 64.06 135 LEU A O 1
ATOM 1066 N N . ASP A 1 136 ? 1.363 -11.934 -7.277 1.00 58.44 136 ASP A N 1
ATOM 1067 C CA . ASP A 1 136 ? 0.971 -12.371 -5.941 1.00 58.44 136 ASP A CA 1
ATOM 1068 C C . ASP A 1 136 ? 0.792 -11.172 -4.993 1.00 58.44 136 ASP A C 1
ATOM 1070 O O . ASP A 1 136 ? 1.719 -10.659 -4.358 1.00 58.44 136 ASP A O 1
ATOM 1074 N N . ALA A 1 137 ? -0.455 -10.722 -4.855 1.00 50.34 137 ALA A N 1
ATOM 1075 C CA . ALA A 1 137 ? -0.814 -9.659 -3.930 1.00 50.34 137 ALA A CA 1
ATOM 1076 C C . ALA A 1 137 ? -0.666 -10.116 -2.465 1.00 50.34 137 ALA A C 1
ATOM 1078 O O . ALA A 1 137 ? -1.507 -10.833 -1.918 1.00 50.34 137 ALA A O 1
ATOM 1079 N N . ARG A 1 138 ? 0.358 -9.620 -1.757 1.00 46.28 138 ARG A N 1
ATOM 1080 C CA . ARG A 1 138 ? 0.385 -9.670 -0.285 1.00 46.28 138 ARG A CA 1
ATOM 1081 C C . ARG A 1 138 ? -0.517 -8.587 0.294 1.00 46.28 138 ARG A C 1
ATOM 1083 O O . ARG A 1 138 ? -0.100 -7.458 0.544 1.00 46.28 138 ARG A O 1
ATOM 1090 N N . ILE A 1 139 ? -1.765 -8.947 0.572 1.00 48.91 139 ILE A N 1
ATOM 1091 C CA . ILE A 1 139 ? -2.685 -8.082 1.311 1.00 48.91 139 ILE A CA 1
ATOM 1092 C C . ILE A 1 139 ? -2.164 -7.940 2.747 1.00 48.91 139 ILE A C 1
ATOM 1094 O O . ILE A 1 139 ? -2.295 -8.851 3.568 1.00 48.91 139 ILE A O 1
ATOM 1098 N N . LYS A 1 140 ? -1.592 -6.779 3.086 1.00 41.06 140 LYS A N 1
ATOM 1099 C CA . LYS A 1 140 ? -1.382 -6.399 4.490 1.00 41.06 140 LYS A CA 1
ATOM 1100 C C . LYS A 1 140 ? -2.742 -6.074 5.097 1.00 41.06 140 LYS A C 1
ATOM 1102 O O . LYS A 1 140 ? -3.216 -4.941 5.051 1.00 41.06 140 LYS A O 1
ATOM 1107 N N . LEU A 1 141 ? -3.380 -7.099 5.652 1.00 44.84 141 LEU A N 1
ATOM 1108 C CA . LEU A 1 141 ? -4.607 -6.955 6.421 1.00 44.84 141 LEU A CA 1
ATOM 1109 C C . LEU A 1 141 ? -4.309 -6.075 7.633 1.00 44.84 141 LEU A C 1
ATOM 1111 O O . LEU A 1 141 ? -3.572 -6.470 8.534 1.00 44.84 141 LEU A O 1
ATOM 1115 N N . LEU A 1 142 ? -4.871 -4.868 7.640 1.00 48.28 142 LEU A N 1
ATOM 1116 C CA . LEU A 1 142 ? -4.785 -3.970 8.780 1.00 48.28 142 LEU A CA 1
ATOM 1117 C C . LEU A 1 142 ? -5.563 -4.604 9.940 1.00 48.28 142 LEU A C 1
ATOM 1119 O O . LEU A 1 142 ? -6.796 -4.694 9.868 1.00 48.28 142 LEU A O 1
ATOM 1123 N N . PRO A 1 143 ? -4.898 -5.029 11.029 1.00 47.78 143 PRO A N 1
ATOM 1124 C CA . PRO A 1 143 ? -5.631 -5.441 12.207 1.00 47.78 143 PRO A CA 1
ATOM 1125 C C . PRO A 1 143 ? -6.389 -4.199 12.691 1.00 47.78 143 PRO A C 1
ATOM 1127 O O . PRO A 1 143 ? -5.779 -3.149 12.897 1.00 47.78 143 PRO A O 1
ATOM 1130 N N . LYS A 1 144 ? -7.714 -4.325 12.866 1.00 67.38 144 LYS A N 1
ATOM 1131 C CA . LYS A 1 144 ? -8.657 -3.283 13.347 1.00 67.38 144 LYS A CA 1
ATOM 1132 C C . LYS A 1 144 ? -9.323 -2.401 12.275 1.00 67.38 144 LYS A C 1
ATOM 1134 O O . LYS A 1 144 ? -9.561 -1.216 12.507 1.00 67.38 144 LYS A O 1
ATOM 1139 N N . LEU A 1 145 ? -9.715 -2.977 11.136 1.00 76.12 145 LEU A N 1
ATOM 1140 C CA . LEU A 1 145 ? -10.495 -2.255 10.118 1.00 76.12 145 LEU A CA 1
ATOM 1141 C C . LEU A 1 145 ? -11.798 -1.637 10.671 1.00 76.12 145 LEU A C 1
ATOM 1143 O O . LEU A 1 145 ? -12.093 -0.493 10.351 1.00 76.12 145 LEU A O 1
ATOM 1147 N N . GLN A 1 146 ? -12.516 -2.316 11.575 1.00 83.88 146 GLN A N 1
ATOM 1148 C CA . GLN A 1 146 ? -13.736 -1.772 12.200 1.00 83.88 146 GLN A CA 1
ATOM 1149 C C . GLN A 1 146 ? -13.478 -0.485 13.005 1.00 83.88 146 GLN A C 1
ATOM 1151 O O . GLN A 1 146 ? -14.267 0.453 12.953 1.00 83.88 146 GLN A O 1
ATOM 1156 N N . GLU A 1 147 ? -12.374 -0.425 13.753 1.00 81.31 147 GLU A N 1
ATOM 1157 C CA . GLU A 1 147 ? -12.013 0.755 14.550 1.00 81.31 147 GLU A CA 1
ATOM 1158 C C . GLU A 1 147 ? -11.626 1.925 13.640 1.00 81.31 147 GLU A C 1
ATOM 1160 O O . GLU A 1 147 ? -12.044 3.056 13.867 1.00 81.31 147 GLU A O 1
ATOM 1165 N N . LYS A 1 148 ? -10.892 1.640 12.558 1.00 82.19 148 LYS A N 1
ATOM 1166 C CA . LYS A 1 148 ? -10.526 2.641 11.549 1.00 82.19 148 LYS A CA 1
ATOM 1167 C C . LYS A 1 148 ? -11.737 3.154 10.767 1.00 82.19 148 LYS A C 1
ATOM 1169 O O . LYS A 1 148 ? -11.807 4.351 10.519 1.00 82.19 148 LYS A O 1
ATOM 1174 N N . LEU A 1 149 ? -12.686 2.281 10.426 1.00 82.12 149 LEU A N 1
ATOM 1175 C CA . LEU A 1 149 ? -13.943 2.654 9.771 1.00 82.12 149 LEU A CA 1
ATOM 1176 C C . LEU A 1 149 ? -14.781 3.581 10.654 1.00 82.12 149 LEU A C 1
ATOM 1178 O O . LEU A 1 149 ? -15.276 4.589 10.163 1.00 82.12 149 LEU A O 1
ATOM 1182 N N . LEU A 1 150 ? -14.869 3.300 11.958 1.00 84.56 150 LEU A N 1
ATOM 1183 C CA . LEU A 1 150 ? -15.583 4.164 12.900 1.00 84.56 150 LEU A CA 1
ATOM 1184 C C . LEU A 1 150 ? -14.920 5.544 13.027 1.00 84.56 150 LEU A C 1
ATOM 1186 O O . LEU A 1 150 ? -15.609 6.560 13.032 1.00 84.56 150 LEU A O 1
ATOM 1190 N N . ILE A 1 151 ? -13.585 5.591 13.092 1.00 84.19 151 ILE A N 1
ATOM 1191 C CA . ILE A 1 151 ? -12.838 6.858 13.110 1.00 84.19 151 ILE A CA 1
ATOM 1192 C C . ILE A 1 151 ? -13.071 7.632 11.806 1.00 84.19 151 ILE A C 1
ATOM 1194 O O . ILE A 1 151 ? -13.362 8.823 11.848 1.00 84.19 151 ILE A O 1
ATOM 1198 N N . ALA A 1 152 ? -12.986 6.966 10.651 1.00 82.06 152 ALA A N 1
ATOM 1199 C CA . ALA A 1 152 ? -13.223 7.590 9.352 1.00 82.06 152 ALA A CA 1
ATOM 1200 C C . ALA A 1 152 ? -14.647 8.151 9.245 1.00 82.06 152 ALA A C 1
ATOM 1202 O O . ALA A 1 152 ? -14.822 9.296 8.846 1.00 82.06 152 ALA A O 1
ATOM 1203 N N . GLN A 1 153 ? -15.652 7.388 9.677 1.00 83.94 153 GLN A N 1
ATOM 1204 C CA . GLN A 1 153 ? -17.042 7.831 9.739 1.00 83.94 153 GLN A CA 1
ATOM 1205 C C . GLN A 1 153 ? -17.216 9.071 10.617 1.00 83.94 153 GLN A C 1
ATOM 1207 O O . GLN A 1 153 ? -17.845 10.034 10.191 1.00 83.94 153 GLN A O 1
ATOM 1212 N N . GLN A 1 154 ? -16.624 9.088 11.813 1.00 83.75 154 GLN A N 1
ATOM 1213 C CA . GLN A 1 154 ? -16.685 10.249 12.704 1.00 83.75 154 GLN A CA 1
ATOM 1214 C C . GLN A 1 154 ? -16.040 11.491 12.080 1.00 83.75 154 GLN A C 1
ATOM 1216 O O . GLN A 1 154 ? -16.572 12.592 12.208 1.00 83.75 154 GLN A O 1
ATOM 1221 N N . LEU A 1 155 ? -14.902 11.331 11.401 1.00 83.94 155 LEU A N 1
ATOM 1222 C CA . LEU A 1 155 ? -14.213 12.439 10.738 1.00 83.94 155 LEU A CA 1
ATOM 1223 C C . LEU A 1 155 ? -14.995 12.961 9.528 1.00 83.94 155 LEU A C 1
ATOM 1225 O O . LEU A 1 155 ? -15.119 14.172 9.368 1.00 83.94 155 LEU A O 1
ATOM 1229 N N . LEU A 1 156 ? -15.569 12.067 8.722 1.00 83.44 156 LEU A N 1
ATOM 1230 C CA . LEU A 1 156 ? -16.419 12.433 7.588 1.00 83.44 156 LEU A CA 1
ATOM 1231 C C . LEU A 1 156 ? -17.690 13.147 8.056 1.00 83.44 156 LEU A C 1
ATOM 1233 O O . LEU A 1 156 ? -18.010 14.209 7.528 1.00 83.44 156 LEU A O 1
ATOM 1237 N N . ALA A 1 157 ? -18.349 12.643 9.104 1.00 83.69 157 ALA A N 1
ATOM 1238 C CA . ALA A 1 157 ? -19.546 13.267 9.667 1.00 83.69 157 ALA A CA 1
ATOM 1239 C C . ALA A 1 157 ? -19.266 14.694 10.161 1.00 83.69 157 ALA A C 1
ATOM 1241 O O . ALA A 1 157 ? -20.061 15.602 9.929 1.00 83.69 157 ALA A O 1
ATOM 1242 N N . ARG A 1 158 ? -18.097 14.924 10.775 1.00 80.56 158 ARG A N 1
ATOM 1243 C CA . ARG A 1 158 ? -17.644 16.271 11.166 1.00 80.56 158 ARG A CA 1
ATOM 1244 C C . ARG A 1 158 ? -17.407 17.198 9.971 1.00 80.56 158 ARG A C 1
ATOM 1246 O O . ARG A 1 158 ? -17.511 18.407 10.132 1.00 80.56 158 ARG A O 1
ATOM 1253 N N . ALA A 1 159 ? -17.117 16.647 8.795 1.00 80.31 159 ALA A N 1
ATOM 1254 C CA . ALA A 1 159 ? -17.006 17.383 7.538 1.00 80.31 159 ALA A CA 1
ATOM 1255 C C . ALA A 1 159 ? -18.353 17.520 6.793 1.00 80.31 159 ALA A C 1
ATOM 1257 O O . ALA A 1 159 ? -18.375 17.982 5.656 1.00 80.31 159 ALA A O 1
ATOM 1258 N N . GLY A 1 160 ? -19.476 17.107 7.399 1.00 85.19 160 GLY A N 1
ATOM 1259 C CA . GLY A 1 160 ? -20.792 17.092 6.750 1.00 85.19 160 GLY A CA 1
ATOM 1260 C C . GLY A 1 160 ? -20.944 16.004 5.682 1.00 85.19 160 GLY A C 1
ATOM 1261 O O . GLY A 1 160 ? -21.890 16.032 4.900 1.00 85.19 160 GLY A O 1
ATOM 1262 N N . MET A 1 161 ? -20.017 15.047 5.634 1.00 77.81 161 MET A N 1
ATOM 1263 C CA . MET A 1 161 ? -20.019 13.926 4.702 1.00 77.81 161 MET A CA 1
ATOM 1264 C C . MET A 1 161 ? -20.465 12.645 5.404 1.00 77.81 161 MET A C 1
ATOM 1266 O O . MET A 1 161 ? -20.164 12.414 6.572 1.00 77.81 161 MET A O 1
ATOM 1270 N N . THR A 1 162 ? -21.133 11.759 4.676 1.00 83.50 162 THR A N 1
ATO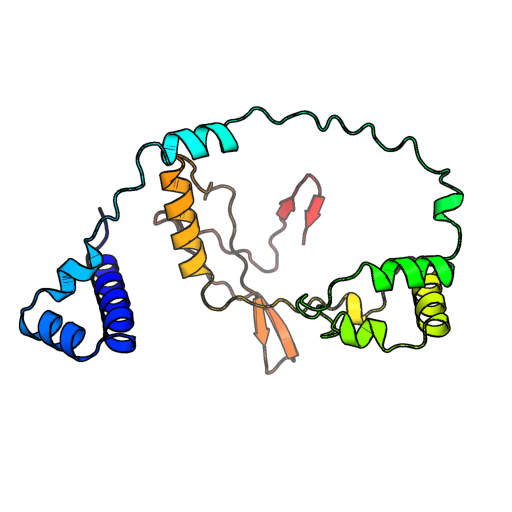M 1271 C CA . THR A 1 162 ? -21.543 10.449 5.189 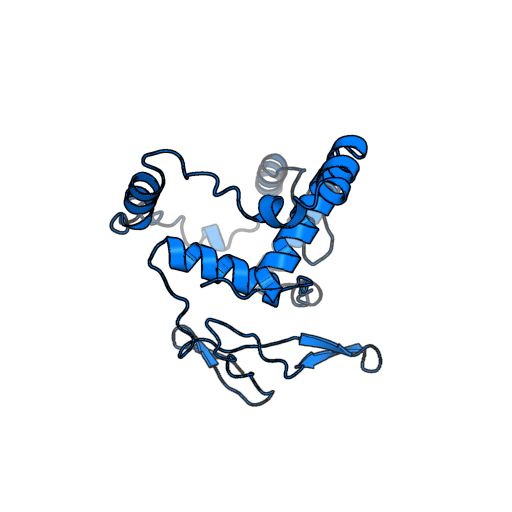1.00 83.50 162 THR A CA 1
ATOM 1272 C C . THR A 1 162 ? -21.089 9.352 4.239 1.00 83.50 162 THR A C 1
ATOM 1274 O O . THR A 1 162 ? -21.052 9.526 3.019 1.00 83.50 162 THR A O 1
ATOM 1277 N N . ILE A 1 163 ? -20.697 8.206 4.798 1.00 79.38 163 ILE A N 1
ATOM 1278 C CA . ILE A 1 163 ? -20.420 7.021 3.987 1.00 79.38 163 ILE A CA 1
ATOM 1279 C C . ILE A 1 163 ? -21.771 6.460 3.556 1.00 79.38 163 ILE A C 1
ATOM 1281 O O . ILE A 1 163 ? -22.610 6.137 4.393 1.00 79.38 163 ILE A O 1
ATOM 1285 N N . ASN A 1 164 ? -21.988 6.329 2.248 1.00 81.31 164 ASN A N 1
ATOM 1286 C CA . ASN A 1 164 ? -23.225 5.761 1.733 1.00 81.31 164 ASN A CA 1
ATOM 1287 C C . ASN A 1 164 ? -23.248 4.245 1.983 1.00 81.31 164 ASN A C 1
ATOM 1289 O O . ASN A 1 164 ? -22.683 3.462 1.215 1.00 81.31 164 ASN A O 1
ATOM 1293 N N . THR A 1 165 ? -23.914 3.835 3.060 1.00 79.50 165 THR A N 1
ATOM 1294 C CA . THR A 1 165 ? -24.036 2.431 3.470 1.00 79.50 165 THR A CA 1
ATOM 1295 C C . THR A 1 165 ? -24.808 1.583 2.458 1.00 79.50 165 THR A C 1
ATOM 1297 O O . THR A 1 165 ? -24.485 0.411 2.301 1.00 79.50 165 THR A O 1
ATOM 1300 N N . GLN A 1 166 ? -25.745 2.166 1.701 1.00 77.19 166 GLN A N 1
ATOM 1301 C CA . GLN A 1 166 ? -26.501 1.469 0.647 1.00 77.19 166 GLN A CA 1
ATOM 1302 C C . GLN A 1 166 ? -25.642 1.119 -0.576 1.00 77.19 166 GLN A C 1
ATOM 1304 O O . GLN A 1 166 ? -25.950 0.177 -1.299 1.00 77.19 166 GLN A O 1
ATOM 1309 N N . LYS A 1 167 ? -24.563 1.874 -0.816 1.00 76.50 167 LYS A N 1
ATOM 1310 C CA . LYS A 1 167 ? -23.590 1.623 -1.895 1.00 76.50 167 LYS A CA 1
ATOM 1311 C C . LYS A 1 167 ? -22.312 0.941 -1.406 1.00 76.50 167 LYS A C 1
ATOM 1313 O O . LYS A 1 167 ? -21.349 0.836 -2.160 1.00 76.50 167 LYS A O 1
ATOM 1318 N N . SER A 1 168 ? -22.284 0.517 -0.148 1.00 78.50 168 SER A N 1
ATOM 1319 C CA . SER A 1 168 ? -21.110 -0.082 0.477 1.00 78.50 168 SER A CA 1
ATOM 1320 C C . SER A 1 168 ? -21.340 -1.568 0.716 1.00 78.50 168 SER A C 1
ATOM 1322 O O . SER A 1 168 ? -22.420 -1.982 1.122 1.00 78.50 168 SER A O 1
ATOM 1324 N N . ILE A 1 169 ? -20.304 -2.373 0.505 1.00 78.19 169 ILE A N 1
ATOM 1325 C CA . ILE A 1 169 ? -20.309 -3.810 0.778 1.00 78.19 169 ILE A CA 1
ATOM 1326 C C . ILE A 1 169 ? -19.014 -4.185 1.495 1.00 78.19 169 ILE A C 1
ATOM 1328 O O . ILE A 1 169 ? -17.979 -3.543 1.318 1.00 78.19 169 ILE A O 1
ATOM 1332 N N . SER A 1 170 ? -19.079 -5.201 2.346 1.00 80.25 170 SER A N 1
ATOM 1333 C CA . SER A 1 170 ? -17.950 -5.673 3.136 1.00 80.25 170 SER A CA 1
ATOM 1334 C C . SER A 1 170 ? -17.376 -6.972 2.590 1.00 80.25 170 SER A C 1
ATOM 1336 O O . SER A 1 170 ? -18.105 -7.911 2.293 1.00 80.25 170 SER A O 1
ATOM 1338 N N . LEU A 1 171 ? -16.050 -7.033 2.509 1.00 78.31 171 LEU A N 1
ATOM 1339 C CA . LEU A 1 171 ? -15.286 -8.231 2.179 1.00 78.31 171 LEU A CA 1
ATOM 1340 C C . LEU A 1 171 ? -14.199 -8.398 3.239 1.00 78.31 171 LEU A C 1
ATOM 1342 O O . LEU A 1 171 ? -13.448 -7.459 3.514 1.00 78.31 171 LEU A O 1
ATOM 1346 N N . ARG A 1 172 ? -14.078 -9.594 3.815 1.00 75.25 172 ARG A N 1
ATOM 1347 C CA . ARG A 1 172 ? -12.921 -9.947 4.635 1.00 75.25 172 ARG A CA 1
ATOM 1348 C C . ARG A 1 172 ? -12.250 -11.175 4.061 1.00 75.25 172 ARG A C 1
ATOM 1350 O O . ARG A 1 172 ? -12.894 -12.185 3.808 1.00 75.25 172 ARG A O 1
ATOM 1357 N N . LEU A 1 173 ? -10.937 -11.085 3.926 1.00 74.31 173 LEU A N 1
ATOM 1358 C CA . LEU A 1 173 ? -10.086 -12.204 3.564 1.00 74.31 173 LEU A CA 1
ATOM 1359 C C . LEU A 1 173 ? -9.315 -12.645 4.808 1.00 74.31 173 LEU A C 1
ATOM 1361 O O . LEU A 1 173 ? -8.856 -11.808 5.591 1.00 74.31 173 LEU A O 1
ATOM 1365 N N . ALA A 1 174 ? -9.194 -13.949 5.016 1.00 74.31 174 ALA A N 1
ATOM 1366 C CA . ALA A 1 174 ? -8.350 -14.525 6.054 1.00 74.31 174 ALA A CA 1
ATOM 1367 C C . ALA A 1 174 ? -7.483 -15.634 5.467 1.00 74.31 174 ALA A C 1
ATOM 1369 O O . ALA A 1 174 ? -7.884 -16.326 4.536 1.00 74.31 174 ALA A O 1
ATOM 1370 N N . ALA A 1 175 ? -6.290 -15.819 6.024 1.00 74.56 175 ALA A N 1
ATOM 1371 C CA . ALA A 1 175 ? -5.458 -16.956 5.669 1.00 74.56 175 ALA A CA 1
ATOM 1372 C C . ALA A 1 175 ? -6.040 -18.237 6.288 1.00 74.56 175 ALA A C 1
ATOM 1374 O O . ALA A 1 175 ? -6.214 -18.321 7.505 1.00 74.56 175 ALA A O 1
ATOM 1375 N N . SER A 1 176 ? -6.303 -19.247 5.463 1.00 70.69 176 SER A N 1
ATOM 1376 C CA . SER A 1 176 ? -6.558 -20.612 5.916 1.00 70.69 176 SER A CA 1
ATOM 1377 C C . SER A 1 176 ? -5.223 -21.339 6.036 1.00 70.69 176 SER A C 1
ATOM 1379 O O . SER A 1 176 ? -4.671 -21.815 5.044 1.00 70.69 176 SER A O 1
ATOM 1381 N N . ALA A 1 177 ? -4.689 -21.427 7.257 1.00 62.03 177 ALA A N 1
ATOM 1382 C CA . ALA A 1 177 ? -3.398 -22.071 7.514 1.00 62.03 177 ALA A CA 1
ATOM 1383 C C . ALA A 1 177 ? -3.365 -23.540 7.049 1.00 62.03 177 ALA A C 1
ATOM 1385 O O . ALA A 1 177 ? -2.338 -24.015 6.572 1.00 62.03 177 ALA A O 1
ATOM 1386 N N . LYS A 1 178 ? -4.505 -24.241 7.126 1.00 66.56 178 LYS A N 1
ATOM 1387 C CA . LYS A 1 178 ? -4.641 -25.641 6.701 1.00 66.56 178 LYS A CA 1
ATOM 1388 C C . LYS A 1 178 ? -4.615 -25.803 5.178 1.00 66.56 178 LYS A C 1
ATOM 1390 O O . LYS A 1 178 ? -4.032 -26.761 4.687 1.00 66.56 178 LYS A O 1
ATOM 1395 N N . ALA A 1 179 ? -5.232 -24.877 4.443 1.00 63.59 179 ALA A N 1
ATOM 1396 C CA . ALA A 1 179 ? -5.318 -24.940 2.982 1.00 63.59 179 ALA A CA 1
ATOM 1397 C C . ALA A 1 179 ? -4.204 -24.155 2.268 1.00 63.59 179 ALA A C 1
ATOM 1399 O O . ALA A 1 179 ? -4.103 -24.232 1.051 1.00 63.59 179 ALA A O 1
ATOM 1400 N N . LYS A 1 180 ? -3.385 -23.386 3.006 1.00 70.00 180 LYS A N 1
ATOM 1401 C CA . LYS A 1 180 ? -2.405 -22.427 2.459 1.00 70.00 180 LYS A CA 1
ATOM 1402 C C . LYS A 1 180 ? -3.023 -21.466 1.427 1.00 70.00 180 LYS A C 1
ATOM 1404 O O . LYS A 1 180 ? -2.374 -21.077 0.464 1.00 70.00 180 LYS A O 1
ATOM 1409 N N . GLN A 1 181 ? -4.281 -21.080 1.637 1.00 64.31 181 GLN A N 1
ATOM 1410 C CA . GLN A 1 181 ? -5.067 -20.239 0.728 1.00 64.31 181 GLN A CA 1
ATOM 1411 C C . GLN A 1 181 ? -5.667 -19.040 1.468 1.00 64.31 181 GLN A C 1
ATOM 1413 O O . GLN A 1 181 ? -5.887 -19.092 2.682 1.00 64.31 181 GLN A O 1
ATOM 1418 N N . LEU A 1 182 ? -5.961 -17.965 0.734 1.00 63.16 182 LEU A N 1
ATOM 1419 C CA . LEU A 1 182 ? -6.821 -16.880 1.204 1.00 63.16 182 LEU A CA 1
ATOM 1420 C C . LEU A 1 182 ? -8.279 -17.308 1.043 1.00 63.16 182 LEU A C 1
ATOM 1422 O O . LEU A 1 182 ? -8.707 -17.673 -0.047 1.00 63.16 182 LEU A O 1
ATOM 1426 N N . VAL A 1 183 ? -9.035 -17.263 2.133 1.00 70.19 183 VAL A N 1
ATOM 1427 C CA . VAL A 1 183 ? -10.462 -17.578 2.146 1.00 70.19 183 VAL A CA 1
ATOM 1428 C C . VAL A 1 183 ? -11.275 -16.333 2.456 1.00 70.19 183 VAL A C 1
ATOM 1430 O O . VAL A 1 183 ? -10.888 -15.497 3.278 1.00 70.19 183 VAL A O 1
ATOM 1433 N N . LEU A 1 184 ? -12.425 -16.230 1.800 1.00 71.81 184 LEU A N 1
ATOM 1434 C CA . LEU A 1 184 ? -13.447 -15.248 2.119 1.00 71.81 184 LEU A CA 1
ATOM 1435 C C . LEU A 1 184 ? -14.059 -15.606 3.475 1.00 71.81 184 LEU A C 1
ATOM 1437 O O . LEU A 1 184 ? -14.565 -16.711 3.661 1.00 71.81 184 LEU A O 1
ATOM 1441 N N . VAL A 1 185 ? -14.015 -14.679 4.424 1.00 74.94 185 VAL A N 1
ATOM 1442 C CA . VAL A 1 185 ? -14.668 -14.835 5.722 1.00 74.94 185 VAL A CA 1
ATOM 1443 C C . VAL A 1 185 ? -15.887 -13.928 5.742 1.00 74.94 185 VAL A C 1
ATOM 1445 O O . VAL A 1 185 ? -15.728 -12.708 5.641 1.00 74.94 185 VAL A O 1
ATOM 1448 N N . PRO A 1 186 ? -17.099 -14.481 5.896 1.00 67.25 186 PRO A N 1
ATOM 1449 C CA . PRO A 1 186 ? -18.295 -13.672 5.972 1.00 67.25 186 PRO A CA 1
ATOM 1450 C C . PRO A 1 186 ? -18.329 -12.949 7.323 1.00 67.25 186 PRO A C 1
ATOM 1452 O O . PRO A 1 186 ? -18.779 -13.485 8.332 1.00 67.25 186 PRO A O 1
ATOM 1455 N N . SER A 1 187 ? -17.803 -11.728 7.363 1.00 71.00 187 SER A N 1
ATOM 1456 C CA . SER A 1 187 ? -17.846 -10.874 8.548 1.00 71.00 187 SER A CA 1
ATOM 1457 C C . SER A 1 187 ? -18.304 -9.474 8.169 1.00 71.00 187 SER A C 1
ATOM 1459 O O . SER A 1 187 ? -17.620 -8.794 7.403 1.00 71.00 187 SER A O 1
ATOM 1461 N N . GLY A 1 188 ? -19.436 -9.053 8.728 1.00 73.69 188 GLY A N 1
ATOM 1462 C CA . GLY A 1 188 ? -19.981 -7.714 8.530 1.00 73.69 188 GLY A CA 1
ATOM 1463 C C . GLY A 1 188 ? -19.197 -6.662 9.300 1.00 73.69 188 GLY A C 1
ATOM 1464 O O . GLY A 1 188 ? -18.796 -6.881 10.445 1.00 73.69 188 GLY A O 1
ATOM 1465 N N . PHE A 1 189 ? -19.006 -5.509 8.668 1.00 82.44 189 PHE A N 1
ATOM 1466 C CA . PHE A 1 189 ? -18.581 -4.289 9.351 1.00 82.44 189 PHE A CA 1
ATOM 1467 C C . PHE A 1 189 ? -19.803 -3.417 9.625 1.00 82.44 189 PHE A C 1
ATOM 1469 O O . PHE A 1 189 ? -20.762 -3.436 8.856 1.00 82.44 189 PHE A O 1
ATOM 1476 N N . GLN A 1 190 ? -19.771 -2.646 10.707 1.00 81.94 190 GLN A N 1
ATOM 1477 C CA . GLN A 1 190 ? -20.847 -1.709 11.031 1.00 81.94 190 GLN A CA 1
ATOM 1478 C C . GLN A 1 190 ? -20.464 -0.267 10.726 1.00 81.94 190 GLN A C 1
ATOM 1480 O O . GLN A 1 190 ? -19.352 0.159 11.048 1.00 81.94 190 GLN A O 1
ATOM 1485 N N . LEU A 1 191 ? -21.413 0.472 10.157 1.00 80.69 191 LEU A N 1
ATOM 1486 C CA . LEU A 1 191 ? -21.351 1.904 9.886 1.00 80.69 191 LEU A CA 1
ATOM 1487 C C . LEU A 1 191 ? -22.706 2.527 10.239 1.00 80.69 191 LEU A C 1
ATOM 1489 O O . LEU A 1 191 ? -23.729 2.061 9.755 1.00 80.69 191 LEU A O 1
ATOM 1493 N N . ASP A 1 192 ? -22.723 3.573 11.072 1.00 74.75 192 ASP A N 1
ATOM 1494 C CA . ASP A 1 192 ? -23.952 4.304 11.454 1.00 74.75 192 ASP A CA 1
ATOM 1495 C C . ASP A 1 192 ? -25.056 3.392 12.029 1.00 74.75 192 ASP A C 1
ATOM 1497 O O . ASP A 1 192 ? -26.245 3.592 11.806 1.00 74.75 192 ASP A O 1
ATOM 1501 N N . GLY A 1 193 ? -24.663 2.340 12.758 1.00 76.44 193 GLY A N 1
ATOM 1502 C CA . GLY A 1 193 ? -25.593 1.339 13.299 1.00 76.44 193 GLY A CA 1
ATOM 1503 C C . GLY A 1 193 ? -26.151 0.358 12.259 1.00 76.44 193 GLY A C 1
ATOM 1504 O O . GLY A 1 193 ? -26.863 -0.574 12.625 1.00 76.44 193 GLY A O 1
ATOM 1505 N N . VAL A 1 194 ? -25.788 0.513 10.984 1.00 82.19 194 VAL A N 1
ATOM 1506 C CA . VAL A 1 194 ? -26.128 -0.402 9.893 1.00 82.19 194 VAL A CA 1
ATOM 1507 C C . VAL A 1 194 ? -24.976 -1.380 9.684 1.00 82.19 194 VAL A C 1
ATOM 1509 O O . VAL A 1 194 ? -23.820 -0.992 9.502 1.00 82.19 194 VAL A O 1
ATOM 1512 N N . THR A 1 195 ? -25.280 -2.676 9.699 1.00 83.12 195 THR A N 1
ATOM 1513 C CA . THR A 1 195 ? -24.322 -3.699 9.267 1.00 83.12 195 THR A CA 1
ATOM 1514 C C . THR A 1 195 ? -24.245 -3.670 7.748 1.00 83.12 195 THR A C 1
ATOM 1516 O O . THR A 1 195 ? -25.257 -3.857 7.075 1.00 83.12 195 THR A O 1
ATOM 1519 N N . LEU A 1 196 ? -23.051 -3.433 7.208 1.00 83.19 196 LEU A N 1
ATOM 1520 C CA . LEU A 1 196 ? -22.828 -3.493 5.772 1.00 83.19 196 LEU A CA 1
ATOM 1521 C C . LEU A 1 196 ? -23.123 -4.902 5.252 1.00 83.19 196 LEU A C 1
ATOM 1523 O O . LEU A 1 196 ? -22.743 -5.878 5.911 1.00 83.19 196 LEU A O 1
ATOM 1527 N N . PRO A 1 197 ? -23.732 -5.025 4.060 1.00 82.56 197 PRO A N 1
ATOM 1528 C CA . PRO A 1 197 ? -23.901 -6.319 3.424 1.00 82.56 197 PRO A CA 1
ATOM 1529 C C . PRO A 1 197 ? -22.537 -6.995 3.277 1.00 82.56 197 PRO A C 1
ATOM 1531 O O . PRO A 1 197 ? -21.519 -6.344 3.024 1.00 82.56 197 PRO A O 1
ATOM 1534 N N . VAL A 1 198 ? -22.505 -8.303 3.502 1.00 82.94 198 VAL A N 1
ATOM 1535 C CA . VAL A 1 198 ? -21.290 -9.111 3.404 1.00 82.94 198 VAL A CA 1
ATOM 1536 C C . VAL A 1 198 ? -21.258 -9.740 2.027 1.00 82.94 198 VAL A C 1
ATOM 1538 O O . VAL A 1 198 ? -22.195 -10.432 1.634 1.00 82.94 198 VAL A O 1
ATOM 1541 N N . MET A 1 199 ? -20.177 -9.499 1.298 1.00 78.19 199 MET A N 1
ATOM 1542 C CA . MET A 1 199 ? -19.947 -10.121 0.009 1.00 78.19 199 MET A CA 1
ATOM 1543 C C . MET A 1 199 ? -19.771 -11.624 0.209 1.00 78.19 199 MET A C 1
ATOM 1545 O O . MET A 1 199 ? -18.979 -12.054 1.046 1.00 78.19 199 MET A O 1
ATOM 1549 N N . GLY A 1 200 ? -20.540 -12.409 -0.539 1.00 75.38 200 GLY A N 1
ATOM 1550 C CA . GLY A 1 200 ? -20.359 -13.854 -0.636 1.00 75.38 200 GLY A CA 1
ATOM 1551 C C . GLY A 1 200 ? -19.409 -14.227 -1.779 1.00 75.38 200 GLY A C 1
ATOM 1552 O O . GLY A 1 200 ? -19.138 -13.395 -2.639 1.00 75.38 200 GLY A O 1
ATOM 1553 N N . PRO A 1 201 ? -18.958 -15.489 -1.851 1.00 69.12 201 PRO A N 1
ATOM 1554 C CA . PRO A 1 201 ? -18.025 -15.954 -2.884 1.00 69.12 201 PRO A CA 1
ATOM 1555 C C . PRO A 1 201 ? -18.606 -15.947 -4.310 1.00 69.12 201 PRO A C 1
ATOM 1557 O O . PRO A 1 201 ? -17.873 -16.149 -5.266 1.00 69.12 201 PRO A O 1
ATOM 1560 N N . THR A 1 202 ? -19.918 -15.752 -4.461 1.00 76.25 202 THR A N 1
ATOM 1561 C CA . THR A 1 202 ? -20.624 -15.698 -5.752 1.00 76.25 202 THR A CA 1
ATOM 1562 C C . THR A 1 202 ? -21.127 -14.297 -6.107 1.00 76.25 202 THR A C 1
ATOM 1564 O O . THR A 1 202 ? -21.785 -14.122 -7.134 1.00 76.25 202 THR A O 1
ATOM 1567 N N . HIS A 1 203 ? -20.873 -13.299 -5.255 1.00 71.50 203 HIS A N 1
ATOM 1568 C CA . HIS A 1 203 ? -21.310 -11.931 -5.516 1.00 71.50 203 HIS A CA 1
ATOM 1569 C C . HIS A 1 203 ? -20.488 -11.313 -6.645 1.00 71.50 203 HIS A C 1
ATOM 1571 O O . HIS A 1 203 ? -19.267 -11.389 -6.637 1.00 71.50 203 HIS A O 1
ATOM 1577 N N . ARG A 1 204 ? -21.169 -10.644 -7.579 1.00 69.38 204 ARG A N 1
ATOM 1578 C CA . ARG A 1 204 ? -20.538 -9.844 -8.632 1.00 69.38 204 ARG A CA 1
ATOM 1579 C C . ARG A 1 204 ? -20.671 -8.371 -8.293 1.00 69.38 204 ARG A C 1
ATOM 1581 O O . ARG A 1 204 ? -21.749 -7.933 -7.888 1.00 69.38 204 ARG A O 1
ATOM 1588 N N . VAL A 1 205 ? -19.599 -7.606 -8.467 1.00 66.25 205 VAL A N 1
ATOM 1589 C CA . VAL A 1 205 ? -19.610 -6.160 -8.226 1.00 66.25 205 VAL A CA 1
ATOM 1590 C C . VAL A 1 205 ? -19.288 -5.427 -9.506 1.00 66.25 205 VAL A C 1
ATOM 1592 O O . VAL A 1 205 ? -18.246 -5.653 -10.110 1.00 66.25 205 VAL A O 1
ATOM 1595 N N . ARG A 1 206 ? -20.155 -4.487 -9.878 1.00 59.66 206 ARG A N 1
ATOM 1596 C CA . ARG A 1 206 ? -19.885 -3.570 -10.977 1.00 59.66 206 ARG A CA 1
ATOM 1597 C C . ARG A 1 206 ? -19.206 -2.316 -10.444 1.00 59.66 206 ARG A C 1
ATOM 1599 O O . ARG A 1 206 ? -19.821 -1.548 -9.705 1.00 59.66 206 ARG A O 1
ATOM 1606 N N . TYR A 1 207 ? -17.953 -2.093 -10.820 1.00 52.00 207 TYR A N 1
ATOM 1607 C CA . TYR A 1 207 ? -17.194 -0.902 -10.449 1.00 52.00 207 TYR A CA 1
ATOM 1608 C C . TYR A 1 207 ? -16.680 -0.194 -11.702 1.00 52.00 207 TYR A C 1
ATOM 1610 O O . TYR A 1 207 ? -16.040 -0.804 -12.552 1.00 52.00 207 TYR A O 1
ATOM 1618 N N . LEU A 1 208 ? -17.011 1.096 -11.839 1.00 57.06 208 LEU A N 1
ATOM 1619 C CA . LEU A 1 208 ? -16.670 1.924 -13.009 1.00 57.06 208 LEU A CA 1
ATOM 1620 C C . LEU A 1 208 ? -17.058 1.286 -14.359 1.00 57.06 208 LEU A C 1
ATOM 1622 O O . LEU A 1 208 ? -16.370 1.443 -15.360 1.00 57.06 208 LEU A O 1
ATOM 1626 N N . GLY A 1 209 ? -18.181 0.563 -14.381 1.00 55.38 209 GLY A N 1
ATOM 1627 C CA . GLY A 1 209 ? -18.704 -0.087 -15.584 1.00 55.38 209 GLY A CA 1
ATOM 1628 C C . GLY A 1 209 ? -18.157 -1.489 -15.854 1.00 55.38 209 GLY A C 1
ATOM 1629 O O . GLY A 1 209 ? -18.731 -2.164 -16.705 1.00 55.38 209 GLY A O 1
ATOM 1630 N N . LEU A 1 210 ? -17.146 -1.941 -15.106 1.00 43.28 210 LEU A N 1
ATOM 1631 C CA . LEU A 1 210 ? -16.546 -3.272 -15.209 1.00 43.28 210 LEU A CA 1
ATOM 1632 C C . LEU A 1 210 ? -17.107 -4.209 -14.138 1.00 43.28 210 LEU A C 1
ATOM 1634 O O . LEU A 1 210 ? -17.276 -3.802 -12.987 1.00 43.28 210 LEU A O 1
ATOM 1638 N N . ASP A 1 211 ? -17.381 -5.455 -14.519 1.00 57.44 211 ASP A N 1
ATOM 1639 C CA . ASP A 1 211 ? -17.861 -6.490 -13.606 1.00 57.44 211 ASP A CA 1
ATOM 1640 C C . ASP A 1 211 ? -16.680 -7.269 -13.018 1.00 57.44 211 ASP A C 1
ATOM 1642 O O . ASP A 1 211 ? -15.860 -7.829 -13.743 1.00 57.44 211 ASP A O 1
ATOM 1646 N N . PHE A 1 212 ? -16.615 -7.310 -11.691 1.00 50.34 212 PHE A N 1
ATOM 1647 C CA . PHE A 1 212 ? -15.632 -8.060 -10.922 1.00 50.34 212 PHE A CA 1
ATOM 1648 C C . PHE A 1 212 ? -16.315 -9.261 -10.266 1.00 50.34 212 PHE A C 1
ATOM 1650 O O . PHE A 1 212 ? -17.385 -9.122 -9.659 1.00 50.34 212 PHE A O 1
ATOM 1657 N N . THR A 1 213 ? -15.695 -10.429 -10.424 1.00 52.31 213 THR A N 1
ATOM 1658 C CA . THR A 1 213 ? -16.071 -11.709 -9.802 1.00 52.31 213 THR A CA 1
ATOM 1659 C C . THR A 1 213 ? -15.164 -12.029 -8.632 1.00 52.31 213 THR A C 1
ATOM 1661 O O . THR A 1 213 ? -13.938 -11.836 -8.806 1.00 52.31 213 THR A O 1
#

pLDDT: mean 76.5, std 12.79, range [41.06, 96.0]

Foldseek 3Di:
DDDPVRLVVQLVVLLVVCCVPPVVVSVVCVVVVVSSCSSVPPPPDPPCPLVVVCCVVVDDDPDPPDDPPPDPPVVVLVDQDDLVNLVVVLVPDDQPDQADQLRDGSVNLVPDDSVVSSVVVRVCSVVVDDDPSNVPDPPPPDPCPLVVLAVVQVVQVVNVHHDPLVLDEDWDWDQPPVVRDIDTDQDWHDDPNDTRHYDDPPDWDQDPNDIDD

Secondary structure (DSSP, 8-state):
---HHHHHHHHHHHHHHHHHH-HHHHHHHHHTTGGGGGG----PPPTTHHHHHHHHHSS------SPP-----TTGGGSPPPHHHHHHHHHHS-S-SPP-TT---HHHHHHS-HHHHHHHHHHHHHTTS--HHHHS------TTHHHHHHHHHHHHHHTT----GGG--B-EEEEETTTTEEEEE----EETTEEPPBPPTT--EEETTEEE-

Sequence (213 aa):
MVSDKLRRRLAYAALQKLYAKRRRDAARVVIEGKWDELSSEGQELPLGTLEYWKSVLGREGQRDPRRPLSGESLAALVESFTIDETRAALRAMRNDTAPGLDGLTTRDIKSYPIGVFTGYLNLLYLSASPPAHLLDARIKLLPKLQEKLLIAQQLLARAGMTINTQKSISLRLAASAKAKQLVLVPSGFQLDGVTLPVMGPTHRVRYLGLDFT